Protein AF-A0A8S2XFZ0-F1 (afdb_monomer)

Nearest PDB structures (foldseek):
  4wz3-assembly1_B  TM=4.020E-01  e=5.734E-01  Legionella pneumophila str. Paris
  6vvd-assembly1_A  TM=1.896E-01  e=2.920E+00  Legionella pneumophila
  6vvd-assembly3_C  TM=1.536E-01  e=6.392E+00  Legionella pneumophila

Organism: NCBI:txid392030

Sequence (204 aa):
MKGSKHPAQLKEGYTFEDIKNIVKEKFGSTNYRLIVNGQEIQDNDPVKFAELKKSIKNLTVIYVCQRMDGGSGLVDIDSHKATLIVDIQDELRKIPTQSTNSTCLICTEEKRCIKFCCSSIICKECFPNYFIYGDFKIKCLACNQLVSPAKVFVTPEFIQSLVQLDETKTMTQNIDFQICTCGAFSINSTMHAKQRCNNCQRWL

Foldseek 3Di:
DDDDDDDDDADVPDDVVNVVVVCCVPPVDPAWWKDFLQDTDDPPCVPVVVVSVVVDDPPTDIDTGHFDFFDDPPDPLVVLLVVLLVCLLVQLVVWQFDPAFDQAPPPRDTDRWHDQDDPHTHRSVCVSVVCVVVVNWDARPVPRDTGQVVSTTDDPVSSVSSVVSVVVNVQSRGQDWGAPSVRQIGTPPPRPDFDQRPPPRDTD

Mean predicted aligned error: 14.28 Å

Structure (mmCIF, N/CA/C/O backbone):
data_AF-A0A8S2XFZ0-F1
#
_entry.id   AF-A0A8S2XFZ0-F1
#
loop_
_atom_site.group_PDB
_atom_site.id
_atom_site.type_symbol
_atom_site.label_atom_id
_atom_site.label_alt_id
_atom_site.label_comp_id
_atom_site.label_asym_id
_atom_site.label_entity_id
_atom_site.label_seq_id
_atom_site.pdbx_PDB_ins_code
_atom_site.Cartn_x
_atom_site.Cartn_y
_atom_site.Cartn_z
_atom_site.occupancy
_atom_site.B_iso_or_equiv
_atom_site.auth_seq_id
_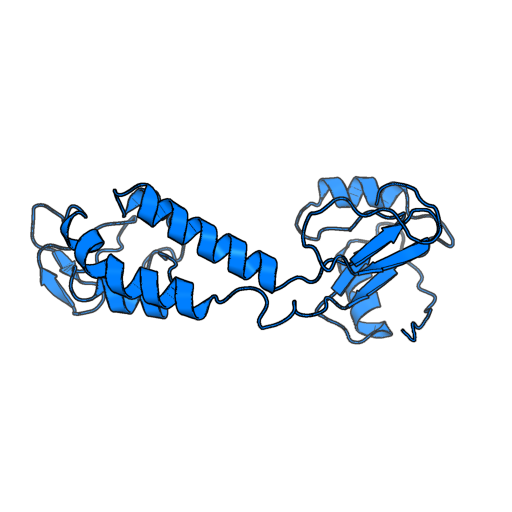atom_site.auth_comp_id
_atom_site.auth_asym_id
_atom_site.auth_atom_id
_atom_site.pdbx_PDB_model_num
ATOM 1 N N . MET A 1 1 ? 23.229 -8.237 -17.106 1.00 45.81 1 MET A N 1
ATOM 2 C CA . MET A 1 1 ? 21.804 -8.432 -17.462 1.00 45.81 1 MET A CA 1
ATOM 3 C C . MET A 1 1 ? 21.681 -8.548 -18.976 1.00 45.81 1 MET A C 1
ATOM 5 O O . MET A 1 1 ? 22.242 -7.707 -19.668 1.00 45.81 1 MET A O 1
ATOM 9 N N . LYS A 1 2 ? 21.013 -9.586 -19.501 1.00 48.59 2 LYS A N 1
ATOM 10 C CA . LYS A 1 2 ? 20.685 -9.690 -20.935 1.00 48.59 2 LYS A CA 1
ATOM 11 C C . LYS A 1 2 ? 19.379 -8.928 -21.173 1.00 48.59 2 LYS A C 1
ATOM 13 O O . LYS A 1 2 ? 18.342 -9.367 -20.697 1.00 4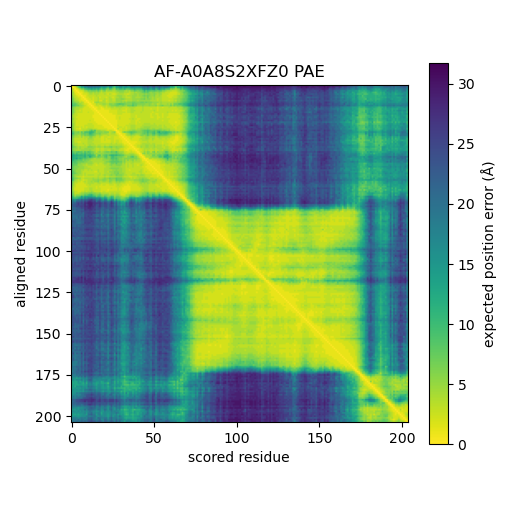8.59 2 LYS A O 1
ATOM 18 N N . GLY A 1 3 ? 19.442 -7.783 -21.844 1.00 65.69 3 GLY A N 1
ATOM 19 C CA . GLY A 1 3 ? 18.254 -7.063 -22.313 1.00 65.69 3 GLY A CA 1
ATOM 20 C C . GLY A 1 3 ? 17.971 -7.388 -23.778 1.00 65.69 3 GLY A C 1
ATOM 21 O O . GLY A 1 3 ? 18.905 -7.646 -24.538 1.00 65.69 3 GLY A O 1
ATOM 22 N N . SER A 1 4 ? 16.703 -7.360 -24.183 1.00 78.75 4 SER A N 1
ATOM 23 C CA . SER A 1 4 ? 16.292 -7.401 -25.588 1.00 78.75 4 SER A CA 1
ATOM 24 C C . SER A 1 4 ? 15.834 -6.014 -26.045 1.00 78.75 4 SER A C 1
ATOM 26 O O . SER A 1 4 ? 15.324 -5.215 -25.259 1.00 78.75 4 SER A O 1
ATOM 28 N N . LYS A 1 5 ? 16.051 -5.701 -27.325 1.00 85.81 5 LYS A N 1
ATOM 29 C CA . LYS A 1 5 ? 15.572 -4.464 -27.954 1.00 85.81 5 LYS A CA 1
ATOM 30 C C . LYS A 1 5 ? 14.525 -4.833 -28.991 1.00 85.81 5 LYS A C 1
ATOM 32 O O . LYS A 1 5 ? 14.804 -5.642 -29.871 1.00 85.81 5 LYS A O 1
ATOM 37 N N . HIS A 1 6 ? 13.351 -4.223 -28.896 1.00 86.81 6 HIS A N 1
ATOM 38 C CA . HIS A 1 6 ? 12.250 -4.454 -29.824 1.00 86.81 6 HIS A CA 1
ATOM 39 C C . HIS A 1 6 ? 11.826 -3.120 -30.444 1.00 86.81 6 HIS A C 1
ATOM 41 O O . HIS A 1 6 ? 11.552 -2.179 -29.697 1.00 86.81 6 HIS A O 1
ATOM 47 N N . PRO A 1 7 ? 11.774 -3.006 -31.782 1.00 89.06 7 PRO A N 1
ATOM 48 C CA . PRO A 1 7 ? 11.170 -1.846 -32.416 1.00 89.06 7 PRO A CA 1
ATOM 49 C C . PRO A 1 7 ? 9.652 -1.877 -32.198 1.00 89.06 7 PRO A C 1
ATOM 51 O O . PRO A 1 7 ? 9.022 -2.934 -32.271 1.00 89.06 7 PRO A O 1
ATOM 54 N N . ALA A 1 8 ? 9.069 -0.709 -31.945 1.00 87.8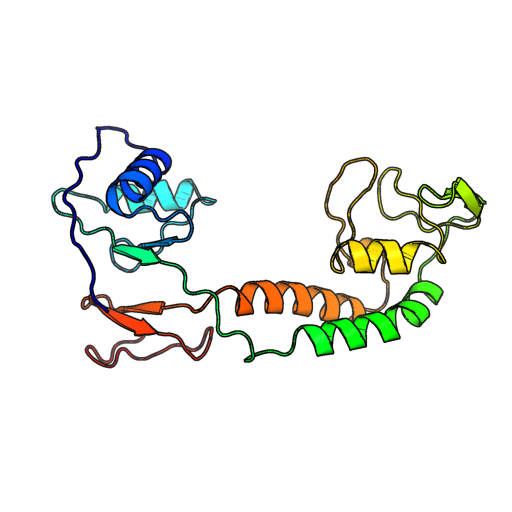1 8 ALA A N 1
ATOM 55 C CA . ALA A 1 8 ? 7.631 -0.531 -31.824 1.00 87.81 8 ALA A CA 1
ATOM 56 C C . ALA A 1 8 ? 7.217 0.780 -32.493 1.00 87.81 8 ALA A C 1
ATOM 58 O O . ALA A 1 8 ? 7.928 1.782 -32.400 1.00 87.81 8 ALA A O 1
ATOM 59 N N . GLN A 1 9 ? 6.068 0.762 -33.163 1.00 87.44 9 GLN A N 1
ATOM 60 C CA . GLN A 1 9 ? 5.494 1.940 -33.798 1.00 87.44 9 GLN A CA 1
ATOM 61 C C . GLN A 1 9 ? 4.283 2.398 -32.991 1.00 87.44 9 GLN A C 1
ATOM 63 O O . GLN A 1 9 ? 3.312 1.660 -32.833 1.00 87.44 9 GLN A O 1
ATOM 68 N N . LEU A 1 10 ? 4.356 3.622 -32.473 1.00 85.75 10 LEU A N 1
ATOM 69 C CA . LEU A 1 10 ? 3.241 4.264 -31.790 1.00 85.75 10 LEU A CA 1
ATOM 70 C C . LEU A 1 10 ? 2.373 4.989 -32.819 1.00 85.75 10 LEU A C 1
ATOM 72 O O . LEU A 1 10 ? 2.885 5.639 -33.731 1.00 85.75 10 LEU A O 1
ATOM 76 N N . LYS A 1 11 ? 1.054 4.859 -32.674 1.00 85.69 11 LYS A N 1
ATOM 77 C CA . LYS A 1 11 ? 0.079 5.564 -33.512 1.00 85.69 11 LYS A CA 1
ATOM 78 C C . LYS A 1 11 ? 0.042 7.044 -33.134 1.00 85.69 11 LYS A C 1
ATOM 80 O O . LYS A 1 11 ? 0.375 7.413 -32.006 1.00 85.69 11 LYS A O 1
ATOM 85 N N . GLU A 1 12 ? -0.412 7.895 -34.044 1.00 82.31 12 GLU A N 1
ATOM 86 C CA . GLU A 1 12 ? -0.699 9.284 -33.697 1.00 82.31 12 GLU A CA 1
ATOM 87 C C . GLU A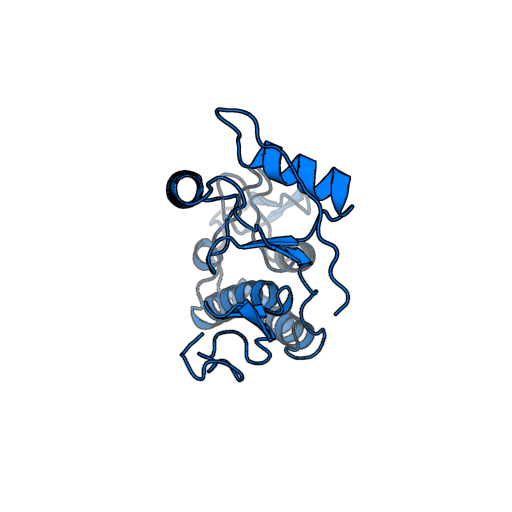 1 12 ? -1.755 9.338 -32.579 1.00 82.31 12 GLU A C 1
ATOM 89 O O . GLU A 1 12 ? -2.710 8.563 -32.573 1.00 82.31 12 GLU A O 1
ATOM 94 N N . GLY A 1 13 ? -1.541 10.193 -31.576 1.00 83.19 13 GLY A N 1
ATOM 95 C CA . GLY A 1 13 ? -2.448 10.287 -30.430 1.00 83.19 13 GLY A CA 1
ATOM 96 C C . GLY A 1 13 ? -2.327 9.170 -29.383 1.00 83.19 13 GLY A C 1
ATOM 97 O O . GLY A 1 13 ? -3.115 9.187 -28.444 1.00 83.19 13 GLY A O 1
ATOM 98 N N . TYR A 1 14 ? -1.330 8.276 -29.465 1.00 87.50 14 TYR A N 1
ATOM 99 C CA . TYR A 1 14 ? -1.166 7.145 -28.533 1.00 87.50 14 TYR A CA 1
ATOM 100 C C . TYR A 1 14 ? -1.315 7.509 -27.044 1.00 87.50 14 TYR A C 1
ATOM 102 O O . TYR A 1 14 ? -0.919 8.583 -26.576 1.00 87.50 14 TYR A O 1
ATOM 110 N N . THR A 1 15 ? -1.851 6.573 -26.282 1.00 87.88 15 THR A N 1
ATOM 111 C CA . THR A 1 15 ? -2.057 6.650 -24.838 1.00 87.88 15 THR A CA 1
ATOM 112 C C . THR A 1 15 ? -0.974 5.879 -24.090 1.00 87.88 15 THR A C 1
ATOM 114 O O . THR A 1 15 ? -0.170 5.154 -24.679 1.00 87.88 15 THR A O 1
ATOM 117 N N . PHE A 1 16 ? -0.937 6.026 -22.767 1.00 85.12 16 PHE A N 1
ATOM 118 C CA . PHE A 1 16 ? -0.052 5.208 -21.943 1.00 85.12 16 PHE A CA 1
ATOM 119 C C . PHE A 1 16 ? -0.429 3.719 -22.019 1.00 85.12 16 PHE A C 1
ATOM 121 O O . PHE A 1 16 ? 0.452 2.864 -22.062 1.00 85.12 16 PHE A O 1
ATOM 128 N N . GLU A 1 17 ? -1.723 3.412 -22.143 1.00 87.69 17 GLU A N 1
ATOM 129 C CA . GLU A 1 17 ? -2.227 2.043 -22.284 1.00 87.69 17 GLU A CA 1
ATOM 130 C C . GLU A 1 17 ? -1.729 1.367 -23.571 1.00 87.69 17 GLU A C 1
ATOM 132 O O . GLU A 1 17 ? -1.392 0.184 -23.565 1.00 87.69 17 GLU A O 1
ATOM 137 N N . ASP A 1 18 ? -1.568 2.124 -24.661 1.00 88.81 18 ASP A N 1
ATOM 138 C CA . ASP A 1 18 ? -0.959 1.609 -25.894 1.00 88.81 18 ASP A CA 1
ATOM 139 C C . ASP A 1 18 ? 0.490 1.155 -25.667 1.00 88.81 18 ASP A C 1
ATOM 141 O O . ASP A 1 18 ? 0.899 0.101 -26.157 1.00 88.81 18 ASP A O 1
ATOM 145 N N . ILE A 1 19 ? 1.260 1.909 -24.871 1.00 88.19 19 ILE A N 1
ATOM 146 C CA . ILE A 1 19 ? 2.621 1.513 -24.488 1.00 88.19 19 ILE A CA 1
ATOM 147 C C . ILE A 1 19 ? 2.572 0.244 -23.634 1.00 88.19 19 ILE A C 1
ATOM 149 O O . ILE A 1 19 ? 3.352 -0.676 -23.880 1.00 88.19 19 ILE A O 1
ATOM 153 N N . LYS A 1 20 ? 1.642 0.144 -22.675 1.00 87.88 20 LYS A N 1
ATOM 154 C CA . LYS A 1 20 ? 1.513 -1.060 -21.841 1.00 87.88 20 LYS A CA 1
ATOM 155 C C . LYS A 1 20 ? 1.194 -2.306 -22.655 1.00 87.88 20 LYS A C 1
ATOM 157 O O . LYS A 1 20 ? 1.775 -3.362 -22.404 1.00 87.88 20 LYS A O 1
ATOM 162 N N . ASN A 1 21 ? 0.311 -2.181 -23.642 1.00 89.56 21 ASN A N 1
ATOM 163 C CA . ASN A 1 21 ? -0.046 -3.277 -24.537 1.00 89.56 21 ASN A CA 1
ATOM 164 C C . ASN A 1 21 ? 1.165 -3.759 -25.340 1.00 89.56 21 ASN A C 1
ATOM 166 O O . ASN A 1 21 ? 1.413 -4.962 -25.397 1.00 89.56 21 ASN A O 1
ATOM 170 N N . ILE A 1 22 ? 1.977 -2.835 -25.864 1.00 89.94 22 ILE A N 1
ATOM 171 C CA . ILE A 1 22 ? 3.237 -3.166 -26.545 1.00 89.94 22 ILE A CA 1
ATOM 172 C C . ILE A 1 22 ? 4.201 -3.872 -25.589 1.00 89.94 22 ILE A C 1
ATOM 174 O O . ILE A 1 22 ? 4.817 -4.872 -25.954 1.00 89.94 22 ILE A O 1
ATOM 178 N N . VAL A 1 23 ? 4.334 -3.378 -24.357 1.00 88.38 23 VAL A N 1
ATOM 179 C CA . VAL A 1 23 ? 5.219 -3.985 -23.357 1.00 88.38 23 VAL A CA 1
ATOM 180 C C . VAL A 1 23 ? 4.789 -5.416 -23.048 1.00 88.38 23 VAL A C 1
ATOM 182 O O . VAL A 1 23 ? 5.617 -6.327 -23.052 1.00 88.38 23 VAL A O 1
ATOM 185 N N . LYS A 1 24 ? 3.491 -5.626 -22.831 1.00 87.88 24 LYS A N 1
ATOM 186 C CA . LYS A 1 24 ? 2.919 -6.945 -22.570 1.00 87.88 24 LYS A CA 1
ATOM 187 C C . LYS A 1 24 ? 3.120 -7.887 -23.757 1.00 87.88 24 LYS A C 1
ATOM 189 O O . LYS A 1 24 ? 3.523 -9.026 -23.550 1.00 87.88 24 LYS A O 1
ATOM 194 N N . GLU A 1 25 ? 2.894 -7.414 -24.983 1.00 89.06 25 GLU A N 1
ATOM 195 C CA . GLU A 1 25 ? 3.080 -8.199 -26.210 1.00 89.06 25 GLU A CA 1
ATOM 196 C C . GLU A 1 25 ? 4.549 -8.594 -26.428 1.00 89.06 25 GLU A C 1
ATOM 198 O O . GLU A 1 25 ? 4.838 -9.743 -26.753 1.00 89.06 25 GLU A O 1
ATOM 203 N N . LYS A 1 26 ? 5.489 -7.655 -26.259 1.00 87.62 26 LYS A N 1
ATOM 204 C CA . LYS A 1 26 ? 6.906 -7.873 -26.596 1.00 87.62 26 LYS A CA 1
ATOM 205 C C . LYS A 1 26 ? 7.721 -8.512 -25.476 1.00 87.62 26 LYS A C 1
ATOM 207 O O . LYS A 1 26 ? 8.650 -9.258 -25.770 1.00 87.62 26 LYS A O 1
ATOM 212 N N . PHE A 1 27 ? 7.403 -8.211 -24.219 1.00 84.12 27 PHE A N 1
ATOM 213 C CA . PHE A 1 27 ? 8.205 -8.622 -23.062 1.00 84.12 27 PHE A CA 1
ATOM 214 C C . PHE A 1 27 ? 7.464 -9.563 -22.106 1.00 84.12 27 PHE A C 1
ATOM 216 O O . PHE A 1 27 ? 8.090 -10.083 -21.187 1.00 84.12 27 PHE A O 1
ATOM 223 N N . GLY A 1 28 ? 6.150 -9.772 -22.270 1.00 81.75 28 GLY A N 1
ATOM 224 C CA . GLY A 1 28 ? 5.357 -10.656 -21.404 1.00 81.75 28 GLY A CA 1
ATOM 225 C C . GLY A 1 28 ? 5.271 -10.210 -19.939 1.00 81.75 28 GLY A C 1
ATOM 226 O O . GLY A 1 28 ? 4.796 -10.969 -19.098 1.00 81.75 28 GLY A O 1
ATOM 227 N N . SER A 1 29 ? 5.733 -8.999 -19.616 1.00 73.81 29 SER A N 1
ATOM 228 C CA . SER A 1 29 ? 5.804 -8.498 -18.244 1.00 73.81 29 SER A CA 1
ATOM 229 C C . SER A 1 29 ? 4.594 -7.636 -17.903 1.00 73.81 29 SER A C 1
ATOM 231 O O . SER A 1 29 ? 4.187 -6.771 -18.678 1.00 73.81 29 SER A O 1
ATOM 233 N N . THR A 1 30 ? 4.044 -7.856 -16.712 1.00 71.31 30 THR A N 1
ATOM 234 C CA . THR A 1 30 ? 2.993 -7.031 -16.100 1.00 71.31 30 THR A CA 1
ATOM 235 C C . THR A 1 30 ? 3.516 -6.183 -14.940 1.00 71.31 30 THR A C 1
ATOM 237 O O . THR A 1 30 ? 2.841 -5.241 -14.536 1.00 71.31 30 THR A O 1
ATOM 240 N N . ASN A 1 31 ? 4.720 -6.476 -14.433 1.00 73.56 31 ASN A N 1
ATOM 241 C CA . ASN A 1 31 ? 5.346 -5.770 -13.316 1.00 73.56 31 ASN A CA 1
ATOM 242 C C . ASN A 1 31 ? 6.647 -5.089 -13.770 1.00 73.56 31 ASN A C 1
ATOM 244 O O . ASN A 1 31 ? 7.730 -5.683 -13.770 1.00 73.56 31 ASN A O 1
ATOM 248 N N . TYR A 1 32 ? 6.539 -3.838 -14.213 1.00 77.19 32 TYR A N 1
ATOM 249 C CA . TYR A 1 32 ? 7.658 -3.091 -14.784 1.00 77.19 32 TYR A CA 1
ATOM 250 C C . TYR A 1 32 ? 7.570 -1.591 -14.492 1.00 77.19 32 TYR A C 1
ATOM 252 O O . TYR A 1 32 ? 6.554 -1.071 -14.034 1.00 77.19 32 TYR A O 1
ATOM 260 N N . ARG A 1 33 ? 8.673 -0.894 -14.764 1.00 77.94 33 ARG A N 1
ATOM 261 C CA . ARG A 1 33 ? 8.760 0.564 -14.859 1.00 77.94 33 ARG A CA 1
ATOM 262 C C . ARG A 1 33 ? 9.135 0.942 -16.282 1.00 77.94 33 ARG A C 1
ATOM 264 O O . ARG A 1 33 ? 9.900 0.229 -16.936 1.00 77.94 33 ARG A O 1
ATOM 271 N N . LEU A 1 34 ? 8.594 2.062 -16.744 1.00 81.75 34 LEU A N 1
ATOM 272 C CA . LEU A 1 34 ? 8.948 2.653 -18.028 1.00 81.75 34 LEU A CA 1
ATOM 273 C C . LEU A 1 34 ? 9.809 3.873 -17.782 1.00 81.75 34 LEU A C 1
ATOM 275 O O . LEU A 1 34 ? 9.404 4.759 -17.039 1.00 81.75 34 LEU A O 1
ATOM 279 N N . ILE A 1 35 ? 10.980 3.925 -18.408 1.00 80.75 35 ILE A N 1
ATOM 280 C CA . ILE A 1 35 ? 11.895 5.056 -18.273 1.00 80.75 35 ILE A CA 1
ATOM 281 C C . ILE A 1 35 ? 12.177 5.645 -19.647 1.00 80.75 35 ILE A C 1
ATOM 283 O O . ILE A 1 35 ? 12.581 4.941 -20.574 1.00 80.75 35 ILE A O 1
ATOM 287 N N . VAL A 1 36 ? 12.002 6.957 -19.761 1.00 80.94 36 VAL A N 1
ATOM 288 C CA . VAL A 1 36 ? 12.299 7.733 -20.965 1.00 80.94 36 VAL A CA 1
ATOM 289 C C . VAL A 1 36 ? 13.194 8.891 -20.566 1.00 80.94 36 VAL A C 1
ATOM 291 O O . VAL A 1 36 ? 12.872 9.638 -19.650 1.00 80.94 36 VAL A O 1
ATOM 294 N N . ASN A 1 37 ? 14.347 9.027 -21.225 1.00 74.38 37 ASN A N 1
ATOM 295 C CA . ASN A 1 37 ? 15.321 10.090 -20.943 1.00 74.38 37 ASN A CA 1
ATOM 296 C C . ASN A 1 37 ? 15.721 10.200 -19.452 1.00 74.38 37 ASN A C 1
ATOM 298 O O . ASN A 1 37 ? 15.975 11.291 -18.950 1.00 74.38 37 ASN A O 1
ATOM 302 N N . GLY A 1 38 ? 15.773 9.068 -18.740 1.00 66.69 38 GLY A N 1
ATOM 303 C CA . GLY A 1 38 ? 16.123 9.012 -17.315 1.00 66.69 38 GLY A CA 1
ATOM 304 C C . GLY A 1 38 ? 14.976 9.331 -16.349 1.00 66.69 38 GLY A C 1
ATOM 305 O O . GLY A 1 38 ? 15.193 9.321 -15.144 1.00 66.69 38 GLY A O 1
ATOM 306 N N . GLN A 1 39 ? 13.763 9.578 -16.845 1.00 71.06 39 GLN A N 1
ATOM 307 C CA . GLN A 1 39 ? 12.576 9.837 -16.029 1.00 71.06 39 GLN A CA 1
ATOM 308 C C . GLN A 1 39 ? 11.594 8.663 -16.100 1.00 71.06 39 GLN A C 1
ATOM 310 O O . GLN A 1 39 ? 11.341 8.128 -17.182 1.00 71.06 39 GLN A O 1
ATOM 315 N N . GLU A 1 40 ? 11.042 8.260 -14.952 1.00 75.00 40 GLU A N 1
ATOM 316 C CA . GLU A 1 40 ? 10.003 7.226 -14.883 1.00 75.00 40 GLU A CA 1
ATOM 317 C C . GLU A 1 40 ? 8.652 7.781 -15.349 1.00 75.00 40 GLU A C 1
ATOM 319 O O . GLU A 1 40 ? 8.213 8.846 -14.911 1.00 75.00 40 GLU A O 1
ATOM 324 N N . ILE A 1 41 ? 7.971 7.028 -16.212 1.00 75.19 41 ILE A N 1
ATOM 325 C CA . ILE A 1 41 ? 6.582 7.288 -16.571 1.00 75.19 41 ILE A CA 1
ATOM 326 C C . ILE A 1 41 ? 5.684 6.605 -15.539 1.00 75.19 41 ILE A C 1
ATOM 328 O O . ILE A 1 41 ? 5.582 5.376 -15.513 1.00 75.19 41 ILE A O 1
ATOM 332 N N . GLN A 1 42 ? 5.022 7.408 -14.707 1.00 69.62 42 GLN A N 1
ATOM 333 C CA . GLN A 1 42 ? 4.054 6.925 -13.726 1.00 69.62 42 GLN A CA 1
ATOM 334 C C . GLN A 1 42 ? 2.638 6.881 -14.320 1.00 69.62 42 GLN A C 1
ATOM 336 O O . GLN A 1 42 ? 2.184 7.841 -14.938 1.00 69.62 42 GLN A O 1
ATOM 341 N N . ASP A 1 43 ? 1.938 5.764 -14.111 1.00 66.75 43 ASP A N 1
ATOM 342 C CA . ASP A 1 43 ? 0.582 5.499 -14.630 1.00 66.75 43 ASP A CA 1
ATOM 343 C C . ASP A 1 43 ? -0.495 6.402 -14.005 1.00 66.75 43 ASP A C 1
ATOM 345 O O . ASP A 1 43 ? -1.502 6.739 -14.619 1.00 66.75 43 ASP A O 1
ATOM 349 N N . ASN A 1 44 ? -0.275 6.814 -12.759 1.00 71.62 44 ASN A N 1
ATOM 350 C CA . ASN A 1 44 ? -1.227 7.568 -11.948 1.00 71.62 44 ASN A CA 1
ATOM 351 C C . ASN A 1 44 ? -1.123 9.094 -12.122 1.00 71.62 44 ASN A C 1
ATOM 353 O O . ASN A 1 44 ? -1.847 9.821 -11.443 1.00 71.62 44 ASN A O 1
ATOM 357 N N . ASP A 1 45 ? -0.255 9.586 -13.011 1.00 73.50 45 ASP A N 1
ATOM 358 C CA . ASP A 1 45 ? -0.029 11.018 -13.226 1.00 73.50 45 ASP A CA 1
ATOM 359 C C . ASP A 1 45 ? -0.179 11.392 -14.717 1.00 73.50 45 ASP A C 1
ATOM 361 O O . ASP A 1 45 ? 0.805 11.468 -15.465 1.00 73.50 45 ASP A O 1
ATOM 365 N N . PRO A 1 46 ? -1.421 11.625 -15.189 1.00 75.69 46 PRO A N 1
ATOM 366 C CA . PRO A 1 46 ? -1.689 11.914 -16.598 1.00 75.69 46 PRO A CA 1
ATOM 367 C C . PRO A 1 46 ? -1.061 13.233 -17.071 1.00 75.69 46 PRO A C 1
ATOM 369 O O . PRO A 1 46 ? -0.759 13.373 -18.259 1.00 75.69 46 PRO A O 1
ATOM 372 N N . VAL A 1 47 ? -0.828 14.185 -16.160 1.00 78.12 47 VAL A N 1
ATOM 373 C CA . VAL A 1 47 ? -0.175 15.465 -16.470 1.00 78.12 47 VAL A CA 1
ATOM 374 C C . VAL A 1 47 ? 1.297 15.227 -16.790 1.00 78.12 47 VAL A C 1
ATOM 376 O O . VAL A 1 47 ? 1.757 15.614 -17.867 1.00 78.12 47 VAL A O 1
ATOM 379 N N . LYS A 1 48 ? 2.020 14.506 -15.922 1.00 74.81 48 LYS A N 1
ATOM 380 C CA . LYS A 1 48 ? 3.423 14.152 -16.186 1.00 74.81 48 LYS A CA 1
ATOM 381 C C . LYS A 1 48 ? 3.579 13.282 -17.421 1.00 74.81 48 LYS A C 1
ATOM 383 O O . LYS A 1 48 ? 4.521 13.488 -18.185 1.00 74.81 48 LYS A O 1
ATOM 388 N N . PHE A 1 49 ? 2.660 12.345 -17.666 1.00 82.19 49 PHE A N 1
ATOM 389 C CA . PHE A 1 49 ? 2.694 11.563 -18.901 1.00 82.19 49 PHE A CA 1
ATOM 390 C C . PHE A 1 49 ? 2.584 12.460 -20.140 1.00 82.19 49 PHE A C 1
ATOM 392 O O . PHE A 1 49 ? 3.365 12.294 -21.075 1.00 82.19 49 PHE A O 1
ATOM 399 N N . ALA A 1 50 ? 1.671 13.437 -20.150 1.00 82.25 50 ALA A N 1
ATOM 400 C CA . ALA A 1 50 ? 1.515 14.364 -21.271 1.00 82.25 50 ALA A CA 1
ATOM 401 C C . ALA A 1 50 ? 2.769 15.225 -21.513 1.00 82.25 50 ALA A C 1
ATOM 403 O O . ALA A 1 50 ? 3.094 15.530 -22.662 1.00 82.25 50 ALA A O 1
ATOM 404 N N . GLU A 1 51 ? 3.496 15.594 -20.459 1.00 82.00 51 GLU A N 1
ATOM 405 C CA . GLU A 1 51 ? 4.779 16.295 -20.568 1.00 82.00 51 GLU A CA 1
ATOM 406 C C . GLU A 1 51 ? 5.882 15.390 -21.125 1.00 82.00 51 GLU A C 1
ATOM 408 O O . GLU A 1 51 ? 6.519 15.736 -22.123 1.00 82.00 51 GLU A O 1
ATOM 413 N N . LEU A 1 52 ? 6.051 14.198 -20.550 1.00 78.94 52 LEU A N 1
ATOM 414 C CA . LEU A 1 52 ? 7.009 1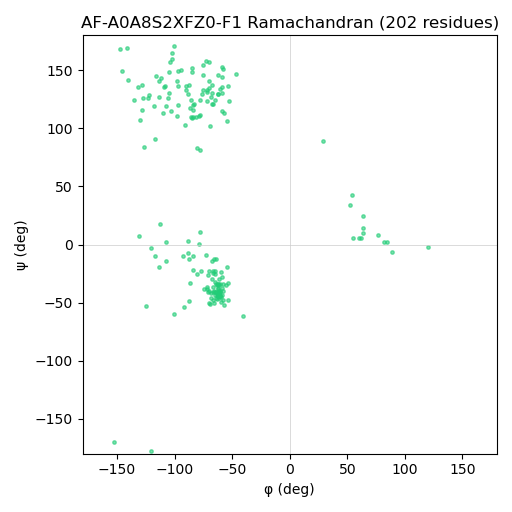3.186 -21.004 1.00 78.94 52 LEU A CA 1
ATOM 415 C C . LEU A 1 52 ? 6.764 12.767 -22.454 1.00 78.94 52 LEU A C 1
ATOM 417 O O . LEU A 1 52 ? 7.716 12.603 -23.221 1.00 78.94 52 LEU A O 1
ATOM 421 N N . LYS A 1 53 ? 5.494 12.672 -22.861 1.00 84.31 53 LYS A N 1
ATOM 422 C CA . LYS A 1 53 ? 5.068 12.355 -24.228 1.00 84.31 53 LYS A CA 1
ATOM 423 C C . LYS A 1 53 ? 5.673 13.310 -25.260 1.00 84.31 53 LYS A C 1
ATOM 425 O O . LYS A 1 53 ? 6.055 12.862 -26.334 1.00 84.31 53 LYS A O 1
ATOM 430 N N . LYS A 1 54 ? 5.856 14.595 -24.926 1.00 84.19 54 LYS A N 1
ATOM 431 C CA . LYS A 1 54 ? 6.492 15.588 -25.820 1.00 84.19 54 LYS A CA 1
ATOM 432 C C . LYS A 1 54 ? 7.967 15.279 -26.106 1.00 84.19 54 LYS A C 1
ATOM 434 O O . LYS A 1 54 ? 8.509 15.745 -27.107 1.00 84.19 54 LYS A O 1
ATOM 439 N N . SER A 1 55 ? 8.625 14.518 -25.230 1.00 82.25 55 SER A N 1
ATOM 440 C CA . SER A 1 55 ? 10.031 14.125 -25.379 1.00 82.25 55 SER A CA 1
ATOM 441 C C . SER A 1 55 ? 10.228 12.839 -26.190 1.00 82.25 55 SER A C 1
ATOM 443 O O . SER A 1 55 ? 11.353 12.544 -26.598 1.00 82.25 55 SER A O 1
ATOM 445 N N . ILE A 1 56 ? 9.149 12.093 -26.453 1.00 85.38 56 ILE A N 1
ATOM 446 C CA . ILE A 1 56 ? 9.174 10.872 -27.258 1.00 85.38 56 ILE A CA 1
ATOM 447 C C . ILE A 1 56 ? 9.072 11.266 -28.733 1.00 85.38 56 ILE A C 1
ATOM 449 O O . ILE A 1 56 ? 8.043 11.742 -29.207 1.00 85.38 56 ILE A O 1
ATOM 453 N N . LYS A 1 57 ? 10.172 11.083 -29.458 1.00 84.12 57 LYS A N 1
ATOM 454 C CA . LYS A 1 57 ? 10.312 11.355 -30.890 1.00 84.12 57 LYS A CA 1
ATOM 455 C C . LYS A 1 57 ? 10.688 10.066 -31.621 1.00 84.12 57 LYS A C 1
ATOM 457 O O . LYS A 1 57 ? 10.814 8.995 -31.023 1.00 84.12 57 LYS A O 1
ATOM 462 N N . ASN A 1 58 ? 10.893 10.165 -32.932 1.00 82.88 58 ASN A N 1
ATOM 463 C CA . ASN A 1 58 ? 11.436 9.054 -3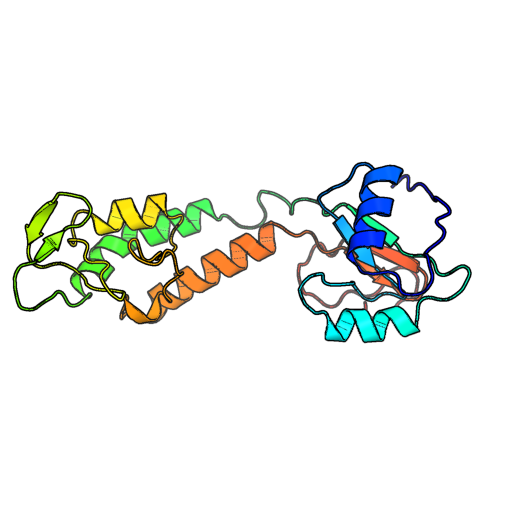3.705 1.00 82.88 58 ASN A CA 1
ATOM 464 C C . ASN A 1 58 ? 12.743 8.548 -33.086 1.00 82.88 58 ASN A C 1
ATOM 466 O O . ASN A 1 58 ? 13.610 9.337 -32.715 1.00 82.88 58 ASN A O 1
ATOM 470 N N . LEU A 1 59 ? 12.862 7.219 -33.008 1.00 82.56 59 LEU A N 1
ATOM 471 C CA . LEU A 1 59 ? 14.011 6.501 -32.446 1.00 82.56 59 LEU A CA 1
ATOM 472 C C . LEU A 1 59 ? 14.252 6.734 -30.943 1.00 82.56 59 LEU A C 1
ATOM 474 O O . LEU A 1 59 ? 15.306 6.352 -30.432 1.00 82.56 59 LEU A O 1
ATOM 478 N N . THR A 1 60 ? 13.293 7.308 -30.208 1.00 85.31 60 THR A N 1
ATOM 479 C CA . THR A 1 60 ? 13.385 7.371 -28.746 1.00 85.31 60 THR A CA 1
ATOM 480 C C . THR A 1 60 ? 13.407 5.964 -28.155 1.00 85.31 60 THR A C 1
ATOM 482 O O . THR A 1 60 ? 12.546 5.132 -28.435 1.00 85.31 60 THR A O 1
ATOM 485 N N . VAL A 1 61 ? 14.390 5.715 -27.291 1.00 84.69 61 VAL A N 1
ATOM 486 C CA . VAL A 1 61 ? 14.486 4.472 -26.527 1.00 84.69 61 VAL A CA 1
ATOM 487 C C . VAL A 1 61 ? 13.668 4.615 -25.250 1.00 84.69 61 VAL A C 1
ATOM 489 O O . VAL A 1 61 ? 13.972 5.450 -24.399 1.00 84.69 61 VAL A O 1
ATOM 492 N N . ILE A 1 62 ? 12.644 3.776 -25.122 1.00 86.94 62 ILE A N 1
ATOM 493 C CA . ILE A 1 62 ? 11.892 3.580 -23.883 1.00 86.94 62 ILE A CA 1
ATOM 494 C C . ILE A 1 62 ? 12.466 2.339 -23.208 1.00 86.94 62 ILE A C 1
ATOM 496 O O . ILE A 1 62 ? 12.456 1.249 -23.783 1.00 86.94 62 ILE A O 1
ATOM 500 N N . TYR A 1 63 ? 12.986 2.500 -21.999 1.00 85.00 63 TYR A N 1
ATOM 501 C CA . TYR A 1 63 ? 13.477 1.378 -21.215 1.00 85.00 63 TYR A CA 1
ATOM 502 C C . TYR A 1 63 ? 12.303 0.726 -20.492 1.00 85.00 63 TYR A C 1
ATOM 504 O O . TYR A 1 63 ? 11.610 1.375 -19.710 1.00 85.00 63 TYR A O 1
ATOM 512 N N . VAL A 1 64 ? 12.097 -0.560 -20.766 1.00 83.94 64 VAL A N 1
ATOM 513 C CA . VAL A 1 64 ? 11.174 -1.420 -20.028 1.00 83.94 64 VAL A CA 1
ATOM 514 C C . VAL A 1 64 ? 11.999 -2.192 -19.021 1.00 83.94 64 VAL A C 1
ATOM 516 O O . VAL A 1 64 ? 12.805 -3.048 -19.387 1.00 83.94 64 VAL A O 1
ATOM 519 N N . CYS A 1 65 ? 11.822 -1.877 -17.750 1.00 75.25 65 CYS A N 1
ATOM 520 C CA . CYS A 1 65 ? 12.623 -2.471 -16.699 1.00 75.25 65 CYS A CA 1
ATOM 521 C C . CYS A 1 65 ? 11.717 -3.249 -15.756 1.00 75.25 65 CYS A C 1
ATOM 523 O O . CYS A 1 65 ? 10.812 -2.678 -15.150 1.00 75.25 65 CYS A O 1
ATOM 525 N N . GLN A 1 66 ? 11.955 -4.555 -15.639 1.00 71.31 66 GLN A N 1
ATOM 526 C CA . GLN A 1 66 ? 11.246 -5.391 -14.679 1.00 71.31 66 GLN A CA 1
ATOM 527 C C . GLN A 1 66 ? 11.482 -4.844 -13.270 1.00 71.31 66 GLN A C 1
ATOM 529 O O . GLN A 1 66 ? 12.626 -4.573 -12.894 1.00 71.31 66 GLN A O 1
ATOM 534 N N . ARG A 1 67 ? 10.404 -4.660 -12.501 1.00 64.06 67 ARG A N 1
ATOM 535 C CA . ARG A 1 67 ? 10.552 -4.366 -11.076 1.00 64.06 67 ARG A CA 1
ATOM 536 C C . ARG A 1 67 ? 11.142 -5.611 -10.433 1.00 64.06 67 ARG A C 1
ATOM 538 O O . ARG A 1 67 ? 10.578 -6.694 -10.566 1.00 64.06 67 ARG A O 1
ATOM 545 N N . MET A 1 68 ? 12.306 -5.464 -9.813 1.00 56.12 68 MET A N 1
ATOM 546 C CA . MET A 1 68 ? 12.805 -6.508 -8.933 1.00 56.12 68 MET A CA 1
ATOM 547 C C . MET A 1 68 ? 12.043 -6.365 -7.625 1.00 56.12 68 MET A C 1
ATOM 549 O O . MET A 1 68 ? 12.042 -5.274 -7.044 1.00 56.12 68 MET A O 1
ATOM 553 N N . ASP A 1 69 ? 11.392 -7.445 -7.201 1.00 52.59 69 ASP A N 1
ATOM 554 C CA . ASP A 1 69 ? 10.856 -7.537 -5.850 1.00 52.59 69 ASP A CA 1
ATOM 555 C C . ASP A 1 69 ? 12.013 -7.219 -4.904 1.00 52.59 69 ASP A C 1
ATOM 557 O O . ASP A 1 69 ? 13.109 -7.778 -5.040 1.00 52.59 69 ASP A O 1
ATOM 561 N N . GLY A 1 70 ? 11.823 -6.217 -4.047 1.00 48.72 70 GLY A N 1
ATOM 562 C CA . GLY A 1 70 ? 12.903 -5.774 -3.187 1.00 48.72 70 GLY A CA 1
ATOM 563 C C . GLY A 1 70 ? 13.408 -6.915 -2.308 1.00 48.72 70 GLY A C 1
ATOM 564 O O . GLY A 1 70 ? 12.689 -7.878 -2.042 1.00 48.72 70 GLY A O 1
ATOM 565 N N . GLY A 1 71 ? 14.683 -6.845 -1.917 1.00 44.38 71 GLY A N 1
ATOM 566 C CA . GLY A 1 71 ? 15.340 -7.915 -1.173 1.00 44.38 71 GLY A CA 1
ATOM 567 C C . GLY A 1 71 ? 14.550 -8.267 0.084 1.00 44.38 71 GLY A C 1
ATOM 568 O O . GLY A 1 71 ? 14.565 -7.516 1.061 1.00 44.38 71 GLY A O 1
ATOM 569 N N . SER A 1 72 ? 13.871 -9.414 0.062 1.00 40.31 72 SER A N 1
ATOM 570 C CA . SER A 1 72 ? 13.255 -10.002 1.244 1.00 40.31 72 SER A CA 1
ATOM 571 C C . SER A 1 72 ? 14.353 -10.209 2.290 1.00 40.31 72 SER A C 1
ATOM 573 O O . SER A 1 72 ? 15.271 -10.997 2.059 1.00 40.31 72 SER A O 1
ATOM 575 N N . GLY A 1 73 ? 14.294 -9.475 3.404 1.00 46.47 73 GLY A N 1
ATOM 576 C CA . GLY A 1 73 ? 15.233 -9.622 4.524 1.00 46.47 73 GLY A CA 1
ATOM 577 C C . GLY A 1 73 ? 16.057 -8.386 4.902 1.00 46.47 73 GLY A C 1
ATOM 578 O O . GLY A 1 73 ? 16.802 -8.461 5.871 1.00 46.47 73 GLY A O 1
ATOM 579 N N . LEU A 1 74 ? 15.937 -7.251 4.198 1.00 49.06 74 LEU A N 1
ATOM 580 C CA . LEU A 1 74 ? 16.593 -6.000 4.627 1.00 49.06 74 LEU A CA 1
ATOM 581 C C . LEU A 1 74 ? 15.827 -5.258 5.733 1.00 49.06 74 LEU A C 1
ATOM 583 O O . LEU A 1 74 ? 16.434 -4.511 6.497 1.00 49.06 74 LEU A O 1
ATOM 587 N N . VAL A 1 75 ? 14.511 -5.468 5.832 1.00 56.59 75 VAL A N 1
ATOM 588 C CA . VAL A 1 75 ? 13.674 -4.911 6.900 1.00 56.59 75 VAL A CA 1
ATOM 589 C C . VAL A 1 75 ? 12.735 -5.993 7.418 1.00 56.59 75 VAL A C 1
ATOM 591 O O . VAL A 1 75 ? 11.995 -6.601 6.644 1.00 56.59 75 VAL A O 1
ATOM 594 N N . ASP A 1 76 ? 12.779 -6.237 8.725 1.00 67.12 76 ASP A N 1
ATOM 595 C CA . ASP A 1 76 ? 11.958 -7.244 9.393 1.00 67.12 76 ASP A CA 1
ATOM 596 C C . ASP A 1 76 ? 10.541 -6.706 9.653 1.00 67.12 76 ASP A C 1
ATOM 598 O O . ASP A 1 76 ? 10.207 -6.182 10.719 1.00 67.12 76 ASP A O 1
ATOM 602 N N . ILE A 1 77 ? 9.708 -6.796 8.614 1.00 73.19 77 ILE A N 1
ATOM 603 C CA . ILE A 1 77 ? 8.291 -6.414 8.661 1.00 73.19 77 ILE A CA 1
ATOM 604 C C . ILE A 1 77 ? 7.541 -7.257 9.694 1.00 73.19 77 ILE A C 1
ATOM 606 O O . ILE A 1 77 ? 6.620 -6.747 10.332 1.00 73.19 77 ILE A O 1
ATOM 610 N N . ASP A 1 78 ? 7.918 -8.523 9.867 1.00 76.94 78 ASP A N 1
ATOM 611 C CA . ASP A 1 78 ? 7.227 -9.439 10.769 1.00 76.94 78 ASP A CA 1
ATOM 612 C C . ASP A 1 78 ? 7.490 -9.077 12.232 1.00 76.94 78 ASP A C 1
ATOM 614 O O . ASP A 1 78 ? 6.546 -9.049 13.023 1.00 76.94 78 ASP A O 1
ATOM 618 N N . SER A 1 79 ? 8.713 -8.663 12.575 1.00 74.81 79 SER A N 1
ATOM 619 C CA . SER A 1 79 ? 9.002 -8.067 13.886 1.00 74.81 79 SER A CA 1
ATOM 620 C C . SER A 1 79 ? 8.200 -6.787 14.125 1.00 74.81 79 SER A C 1
ATOM 622 O O . SER A 1 79 ? 7.612 -6.627 15.193 1.00 74.81 79 SER A O 1
ATOM 624 N N . HIS A 1 80 ? 8.089 -5.897 13.130 1.00 77.88 80 HIS A N 1
ATOM 625 C CA . HIS A 1 80 ? 7.286 -4.676 13.276 1.00 77.88 80 HIS A CA 1
ATOM 626 C C . HIS A 1 80 ? 5.789 -4.997 13.474 1.00 77.88 80 HIS A C 1
ATOM 628 O O . HIS A 1 80 ? 5.126 -4.419 14.337 1.00 77.88 80 HIS A O 1
ATOM 634 N N . LYS A 1 81 ? 5.251 -5.975 12.733 1.00 85.19 81 LYS A N 1
ATOM 635 C CA . LYS A 1 81 ? 3.883 -6.482 12.929 1.00 85.19 81 LYS A CA 1
ATOM 636 C C . LYS A 1 81 ? 3.691 -7.080 14.322 1.00 85.19 81 LYS A C 1
ATOM 638 O O . LYS A 1 81 ? 2.658 -6.832 14.938 1.00 85.19 81 LYS A O 1
ATOM 643 N N . ALA A 1 82 ? 4.662 -7.842 14.824 1.00 83.94 82 ALA A N 1
ATOM 644 C CA . ALA A 1 82 ? 4.601 -8.443 16.153 1.00 83.94 82 ALA A CA 1
ATOM 645 C C . ALA A 1 82 ? 4.521 -7.378 17.257 1.00 83.94 82 ALA A C 1
ATOM 647 O O . ALA A 1 82 ? 3.670 -7.493 18.137 1.00 83.94 82 ALA A O 1
ATOM 648 N N . THR A 1 83 ? 5.321 -6.308 17.173 1.00 83.69 83 THR A N 1
ATOM 649 C CA . THR A 1 83 ? 5.238 -5.169 18.106 1.00 83.69 83 THR A CA 1
ATOM 650 C C . THR A 1 83 ? 3.847 -4.535 18.094 1.00 83.69 83 THR A C 1
ATOM 652 O O . THR A 1 83 ? 3.224 -4.390 19.142 1.00 83.69 83 THR A O 1
ATOM 655 N N . LEU A 1 84 ? 3.296 -4.260 16.908 1.00 88.25 84 LEU A N 1
ATOM 656 C CA . LEU A 1 84 ? 1.956 -3.677 16.779 1.00 88.25 84 LEU A CA 1
ATOM 657 C C . LEU A 1 84 ? 0.850 -4.576 17.353 1.00 88.25 84 LEU A C 1
ATOM 659 O O . LEU A 1 84 ? -0.131 -4.066 17.890 1.00 88.25 84 LEU A O 1
ATOM 663 N N . ILE A 1 85 ? 0.987 -5.904 17.247 1.00 89.81 85 ILE A N 1
ATOM 664 C CA . ILE A 1 85 ? 0.038 -6.867 17.832 1.00 89.81 85 ILE A CA 1
ATOM 665 C C . ILE A 1 85 ? 0.065 -6.816 19.361 1.00 89.81 85 ILE A C 1
ATOM 667 O O . ILE A 1 85 ? -0.983 -6.969 19.985 1.00 89.81 85 ILE A O 1
ATOM 671 N N . VAL A 1 86 ? 1.233 -6.608 19.969 1.00 87.88 86 VAL A N 1
ATOM 672 C CA . VAL A 1 86 ? 1.349 -6.469 21.427 1.00 87.88 86 VAL A CA 1
ATOM 673 C C . VAL A 1 86 ? 0.697 -5.162 21.884 1.00 87.88 86 VAL A C 1
ATOM 675 O O . VAL A 1 86 ? -0.134 -5.175 22.793 1.00 87.88 86 VAL A O 1
ATOM 678 N N . ASP A 1 87 ? 0.989 -4.060 21.195 1.00 89.00 87 ASP A N 1
ATOM 679 C CA . ASP A 1 87 ? 0.535 -2.723 21.593 1.00 89.00 87 ASP A CA 1
ATOM 680 C C . ASP A 1 87 ? -0.978 -2.514 21.396 1.00 89.00 87 ASP A C 1
ATOM 682 O O . ASP A 1 87 ? -1.609 -1.726 22.106 1.00 89.00 87 ASP A O 1
ATOM 686 N N . ILE A 1 88 ? -1.604 -3.244 20.462 1.00 90.88 88 ILE A N 1
ATOM 687 C CA . ILE A 1 88 ? -3.001 -3.009 20.069 1.00 90.88 88 ILE A CA 1
ATOM 688 C C . ILE A 1 88 ? -3.991 -3.106 21.234 1.00 90.88 88 ILE A C 1
ATOM 690 O O . ILE A 1 88 ? -4.999 -2.398 21.243 1.00 90.88 88 ILE A O 1
ATOM 694 N N . GLN A 1 89 ? -3.741 -3.979 22.215 1.00 88.00 89 GLN A N 1
ATOM 695 C CA . GLN A 1 89 ? -4.655 -4.158 23.342 1.00 88.00 89 GLN A CA 1
ATOM 696 C C . GLN A 1 89 ? -4.684 -2.918 24.235 1.00 88.00 89 GLN A C 1
ATOM 698 O O . GLN A 1 89 ? -5.762 -2.482 24.651 1.00 88.00 89 GLN A O 1
ATOM 703 N N . ASP A 1 90 ? -3.519 -2.331 24.494 1.00 90.62 90 ASP A N 1
ATOM 704 C CA . ASP A 1 90 ? -3.402 -1.116 25.292 1.00 90.62 90 ASP A CA 1
ATOM 705 C C . ASP A 1 90 ? -3.927 0.099 24.535 1.00 90.62 90 ASP A C 1
ATOM 707 O O . ASP A 1 90 ? -4.627 0.936 25.111 1.00 90.62 90 ASP A O 1
ATOM 711 N N . GLU A 1 91 ? -3.703 0.149 23.226 1.00 92.25 91 GLU A N 1
ATOM 712 C CA . GLU A 1 91 ? -4.281 1.177 22.368 1.00 92.25 91 GLU A CA 1
ATOM 713 C C . GLU A 1 91 ? -5.807 1.121 22.347 1.00 92.25 91 GLU A C 1
ATOM 715 O O . GLU A 1 91 ? -6.480 2.134 22.544 1.00 92.25 91 GLU A O 1
ATOM 720 N N . LEU A 1 92 ? -6.390 -0.073 22.225 1.00 90.75 92 LEU A N 1
ATOM 721 C CA . LEU A 1 92 ? -7.841 -0.245 22.226 1.00 90.75 92 LEU A CA 1
ATOM 722 C C . LEU A 1 92 ? -8.500 0.203 23.526 1.00 90.75 92 LEU A C 1
ATOM 724 O O . LEU A 1 92 ? -9.647 0.659 23.494 1.00 90.75 92 LEU A O 1
ATOM 728 N N . ARG A 1 93 ? -7.813 0.124 24.671 1.00 89.50 93 ARG A N 1
ATOM 729 C CA . ARG A 1 93 ? -8.334 0.651 25.944 1.00 89.50 93 ARG A CA 1
ATOM 730 C C . ARG A 1 93 ? -8.546 2.164 25.878 1.00 89.50 93 ARG A C 1
ATOM 732 O O . ARG A 1 93 ? -9.568 2.630 26.380 1.00 89.50 93 ARG A O 1
ATOM 739 N N . LYS A 1 94 ? -7.657 2.887 25.192 1.00 91.75 94 LYS A N 1
ATOM 740 C CA . LYS A 1 94 ? -7.674 4.352 25.039 1.00 91.75 94 LYS A CA 1
ATOM 741 C C . LYS A 1 94 ? -8.705 4.841 24.016 1.00 91.75 94 LYS A C 1
ATOM 743 O O . LYS A 1 94 ? -9.142 5.986 24.093 1.00 91.75 94 LYS A O 1
ATOM 748 N N . ILE A 1 95 ? -9.119 3.985 23.077 1.00 90.44 95 ILE A N 1
ATOM 749 C CA . ILE A 1 95 ? -10.084 4.358 22.034 1.00 90.44 95 ILE A CA 1
ATOM 750 C C . ILE A 1 95 ? -11.475 4.602 22.647 1.00 90.44 95 ILE A C 1
ATOM 752 O O . ILE A 1 95 ? -12.006 3.714 23.340 1.00 90.44 95 ILE A O 1
ATOM 756 N N . PRO A 1 96 ? -12.100 5.766 22.377 1.00 86.44 96 PRO A N 1
ATOM 757 C CA . PRO A 1 96 ? -13.454 6.050 22.828 1.00 86.44 96 PRO A CA 1
ATOM 758 C C . PRO A 1 96 ? -14.467 5.140 22.125 1.00 86.44 96 PRO A C 1
ATOM 760 O O . PRO A 1 96 ? -14.414 4.911 20.916 1.00 86.44 96 PRO A O 1
ATOM 763 N N . THR A 1 97 ? -15.420 4.625 22.896 1.00 90.75 97 THR A N 1
ATOM 764 C CA . THR A 1 97 ? -16.575 3.885 22.378 1.00 90.75 97 THR A CA 1
ATOM 765 C C . THR A 1 97 ? -17.816 4.762 22.369 1.00 90.75 97 THR A C 1
ATOM 767 O O . THR A 1 97 ? -17.863 5.818 23.002 1.00 90.75 97 THR A O 1
ATOM 770 N N . GLN A 1 98 ? -18.839 4.325 21.641 1.00 87.38 98 GLN A N 1
ATOM 771 C CA . GLN A 1 98 ? -20.146 4.966 21.689 1.00 87.38 98 GLN A CA 1
ATOM 772 C C . GLN A 1 98 ? -20.707 4.948 23.118 1.00 87.38 98 GLN A C 1
ATOM 774 O O . GLN A 1 98 ? -20.502 4.000 23.880 1.00 87.38 98 GLN A O 1
ATOM 779 N N . SER A 1 99 ? -21.411 6.024 23.477 1.00 86.62 99 SER A N 1
ATOM 780 C CA . SER A 1 99 ? -22.032 6.196 24.794 1.00 86.62 99 SER A CA 1
ATOM 781 C C . SER A 1 99 ? -23.137 5.170 25.055 1.00 86.62 99 SER A C 1
ATOM 783 O O . SER A 1 99 ? -23.329 4.743 26.194 1.00 86.62 99 SER A O 1
ATOM 785 N N . THR A 1 100 ? -23.831 4.750 23.998 1.00 88.94 100 THR A N 1
ATOM 786 C CA . THR A 1 100 ? -24.861 3.713 24.020 1.00 88.94 100 THR A CA 1
ATOM 787 C C . THR A 1 100 ? -24.334 2.406 23.442 1.00 88.94 100 THR A C 1
ATOM 789 O O . THR A 1 100 ? -23.390 2.386 22.647 1.00 88.94 100 THR A O 1
ATOM 792 N N . ASN A 1 101 ? -24.969 1.298 23.825 1.00 89.56 101 ASN A N 1
ATOM 793 C CA . ASN A 1 101 ? -24.719 0.028 23.160 1.00 89.56 101 ASN A CA 1
ATOM 794 C C . ASN A 1 101 ? -25.134 0.128 21.690 1.00 89.56 101 ASN A C 1
ATOM 796 O O . ASN A 1 101 ? -26.049 0.864 21.317 1.00 89.56 101 ASN A O 1
ATOM 800 N N . SER A 1 102 ? -24.400 -0.569 20.838 1.00 89.44 102 SER A N 1
ATOM 801 C CA . SER A 1 102 ? -24.671 -0.675 19.412 1.00 89.44 102 SER A CA 1
ATOM 802 C C . SER A 1 102 ? -24.279 -2.065 18.944 1.00 89.44 102 SER A C 1
ATOM 804 O O . SER A 1 102 ? -23.368 -2.686 19.499 1.00 89.44 102 SER A O 1
ATOM 806 N N . THR A 1 103 ? -24.982 -2.558 17.935 1.00 92.38 103 THR A N 1
ATOM 807 C CA . THR A 1 103 ? -24.746 -3.880 17.363 1.00 92.38 103 THR A CA 1
ATOM 808 C C . THR A 1 103 ? -23.390 -3.909 16.662 1.00 92.38 103 THR A C 1
ATOM 810 O O . THR A 1 103 ? -23.134 -3.132 15.739 1.00 92.38 103 THR A O 1
ATOM 813 N N . CYS A 1 104 ? -22.505 -4.801 17.099 1.00 93.25 104 CYS A N 1
ATOM 814 C CA . CYS A 1 104 ? -21.225 -5.024 16.438 1.00 93.25 104 CYS A CA 1
ATOM 815 C C . CYS A 1 104 ? -21.449 -5.653 15.057 1.00 93.25 104 CYS A C 1
ATOM 817 O O . CYS A 1 104 ? -22.117 -6.677 14.949 1.00 93.25 104 CYS A O 1
ATOM 819 N N . LEU A 1 105 ? -20.828 -5.110 14.007 1.00 92.00 105 LEU A N 1
ATOM 820 C CA . LEU A 1 105 ? -20.953 -5.663 12.649 1.00 92.00 105 LEU A CA 1
ATOM 821 C C . LEU A 1 105 ? -20.310 -7.048 12.466 1.00 92.00 105 LEU A C 1
ATOM 823 O O . LEU A 1 105 ? -20.553 -7.688 11.449 1.00 92.00 105 LEU A O 1
ATOM 827 N N . ILE A 1 106 ? -19.478 -7.495 13.412 1.00 91.50 106 ILE A N 1
ATOM 828 C CA . ILE A 1 106 ? -18.769 -8.780 13.330 1.00 91.50 106 ILE A CA 1
ATOM 829 C C . ILE A 1 106 ? -19.469 -9.846 14.170 1.00 91.50 106 ILE A C 1
ATOM 831 O O . ILE A 1 106 ? -19.889 -10.862 13.631 1.00 91.50 106 ILE A O 1
ATOM 835 N N . CYS A 1 107 ? -19.604 -9.628 15.482 1.00 93.19 107 CYS A N 1
ATOM 836 C CA . CYS A 1 107 ? -20.219 -10.618 16.371 1.00 93.19 107 CYS A CA 1
ATOM 837 C C . CYS A 1 107 ? -21.739 -10.477 16.498 1.00 93.19 107 CYS A C 1
ATOM 839 O O . CYS A 1 107 ? -22.360 -11.326 17.122 1.00 93.19 107 CYS A O 1
ATOM 841 N N . THR A 1 108 ? -22.351 -9.429 15.936 1.00 92.31 108 THR A N 1
ATOM 842 C CA . THR A 1 108 ? -23.800 -9.138 16.007 1.00 92.31 108 THR A CA 1
ATOM 843 C C . THR A 1 108 ? -24.365 -8.884 17.411 1.00 92.31 108 THR A C 1
ATOM 845 O O . THR A 1 108 ? -25.562 -8.671 17.567 1.00 92.31 108 THR A O 1
ATOM 848 N N . GLU A 1 109 ? -23.514 -8.824 18.435 1.00 94.06 109 GLU A N 1
ATOM 849 C CA . GLU A 1 109 ? -23.916 -8.539 19.815 1.00 94.06 109 GLU A CA 1
ATOM 850 C C . GLU A 1 109 ? -24.011 -7.028 20.082 1.00 94.06 109 GLU A C 1
ATOM 852 O O . GLU A 1 109 ? -23.240 -6.230 19.535 1.00 94.06 109 GLU A O 1
ATOM 857 N N . GLU A 1 110 ? -24.926 -6.628 20.968 1.00 92.44 110 GLU A N 1
ATOM 858 C CA . GLU A 1 110 ? -25.047 -5.245 21.433 1.00 92.44 110 GLU A CA 1
ATOM 859 C C . GLU A 1 110 ? -24.029 -4.939 22.533 1.00 92.44 110 GLU A C 1
ATOM 861 O O . GLU A 1 110 ? -24.135 -5.402 23.668 1.00 92.44 110 GLU A O 1
ATOM 866 N N . LYS A 1 111 ? -23.031 -4.122 22.197 1.00 92.19 111 LYS A N 1
ATOM 867 C CA . LYS A 1 111 ? -21.950 -3.731 23.111 1.00 92.19 111 LYS A CA 1
ATOM 868 C C . LYS A 1 111 ? -21.587 -2.265 22.912 1.00 92.19 111 LYS A C 1
ATOM 870 O O . LYS A 1 111 ? -21.961 -1.641 21.919 1.00 92.19 111 LYS A O 1
ATOM 875 N N . ARG A 1 112 ? -20.787 -1.707 23.822 1.00 88.81 112 ARG A N 1
ATOM 876 C CA . ARG A 1 112 ? -20.122 -0.420 23.581 1.00 88.81 112 ARG A CA 1
ATOM 877 C C . ARG A 1 112 ? -19.055 -0.594 22.505 1.00 88.81 112 ARG A C 1
ATOM 879 O O . ARG A 1 112 ? -17.972 -1.120 22.763 1.00 88.81 112 ARG A O 1
ATOM 886 N N . CYS A 1 113 ? -19.380 -0.165 21.294 1.00 92.56 113 CYS A N 1
ATOM 887 C CA . CYS A 1 113 ? -18.550 -0.372 20.116 1.00 92.56 113 CYS A CA 1
ATOM 888 C C . CYS A 1 113 ? -17.770 0.885 19.714 1.00 92.56 113 CYS A C 1
ATOM 890 O O . CYS A 1 113 ? -18.118 2.008 20.081 1.00 92.56 113 CYS A O 1
ATOM 892 N N . ILE A 1 114 ? -16.700 0.684 18.949 1.00 92.25 114 ILE A N 1
ATOM 893 C CA . ILE A 1 114 ? -15.908 1.736 18.315 1.00 92.25 114 ILE A CA 1
ATOM 894 C C . ILE A 1 114 ? -16.577 2.080 16.985 1.00 92.25 114 ILE A C 1
ATOM 896 O O . ILE A 1 114 ? -16.756 1.204 16.137 1.00 92.25 114 ILE A O 1
ATOM 900 N N . LYS A 1 115 ? -16.905 3.358 16.783 1.00 91.06 115 LYS A N 1
ATOM 901 C CA . LYS A 1 115 ? -17.359 3.884 15.492 1.00 91.06 115 LYS A CA 1
ATOM 902 C C . LYS A 1 115 ? -16.220 4.657 14.835 1.00 91.06 115 LYS A C 1
ATOM 904 O O . LYS A 1 115 ? -15.821 5.697 15.343 1.00 91.06 115 LYS A O 1
ATOM 909 N N . PHE A 1 116 ? -15.730 4.170 13.698 1.00 88.69 116 PHE A N 1
ATOM 910 C CA . PHE A 1 116 ? -14.571 4.756 13.002 1.00 88.69 116 PHE A CA 1
ATOM 911 C C . PHE A 1 116 ? -14.862 5.222 11.566 1.00 88.69 116 PHE A C 1
ATOM 913 O O . PHE A 1 116 ? -14.000 5.789 10.899 1.00 88.69 116 PHE A O 1
ATOM 920 N N . CYS A 1 117 ? -16.077 5.002 11.059 1.00 89.00 117 CYS A N 1
ATOM 921 C CA . CYS A 1 117 ? -16.526 5.527 9.768 1.00 89.00 117 CYS A CA 1
ATOM 922 C C . CYS A 1 117 ? -18.055 5.710 9.765 1.00 89.00 117 CYS A C 1
ATOM 924 O O . CYS A 1 117 ? -18.686 5.585 10.814 1.00 89.00 117 CYS A O 1
ATOM 926 N N . CYS A 1 118 ? -18.650 5.991 8.597 1.00 83.12 118 CYS A N 1
ATOM 927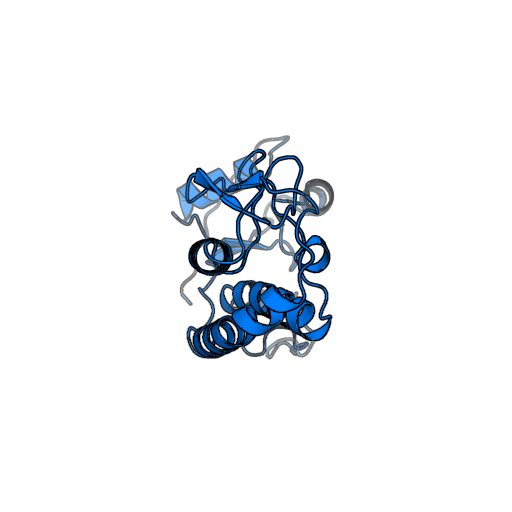 C CA . CYS A 1 118 ? -20.079 6.274 8.405 1.00 83.12 118 CYS A CA 1
ATOM 928 C C . CYS A 1 118 ? -20.997 5.366 9.244 1.00 83.12 118 CYS A C 1
ATOM 930 O O . CYS A 1 118 ? -21.675 5.856 10.153 1.00 83.12 118 CYS A O 1
ATOM 932 N N . SER A 1 119 ? -20.923 4.054 9.002 1.00 82.25 119 SER A N 1
ATOM 933 C CA . SER A 1 119 ? -21.719 3.034 9.704 1.00 82.25 119 SER A CA 1
ATOM 934 C C . SER A 1 119 ? -20.881 1.862 10.220 1.00 82.25 119 SER A C 1
ATOM 936 O O . SER A 1 119 ? -21.437 0.880 10.694 1.00 82.25 119 SER A O 1
ATOM 938 N N . SER A 1 120 ? -19.548 1.937 10.124 1.00 86.81 120 SER A N 1
ATOM 939 C CA . SER A 1 120 ? -18.687 0.862 10.631 1.00 86.81 120 SER A CA 1
ATOM 940 C C . SER A 1 120 ? -18.549 0.956 12.141 1.00 86.81 120 SER A C 1
ATOM 942 O O . SER A 1 120 ? -17.931 1.895 12.652 1.00 86.81 120 SER A O 1
ATOM 944 N N . ILE A 1 121 ? -19.151 -0.020 12.817 1.00 91.44 121 ILE A N 1
ATOM 945 C CA . ILE A 1 121 ? -19.229 -0.127 14.269 1.00 91.44 121 ILE A CA 1
ATOM 946 C C . ILE A 1 121 ? -18.749 -1.530 14.661 1.00 91.44 121 ILE A C 1
ATOM 948 O O . ILE A 1 121 ? -19.355 -2.531 14.281 1.00 91.44 121 ILE A O 1
ATOM 952 N N . ILE A 1 122 ? -17.634 -1.612 15.388 1.00 93.38 122 ILE A N 1
ATOM 953 C CA . ILE A 1 122 ? -17.016 -2.884 15.801 1.00 93.38 122 ILE A CA 1
ATOM 954 C C . ILE A 1 122 ? -16.702 -2.821 17.297 1.00 93.38 122 ILE A C 1
ATOM 956 O O . ILE A 1 122 ? -16.201 -1.810 17.788 1.00 93.38 122 ILE A O 1
ATOM 960 N N . CYS A 1 123 ? -17.000 -3.883 18.046 1.00 93.06 123 CYS A N 1
ATOM 961 C CA . CYS A 1 123 ? -16.673 -3.955 19.470 1.00 93.06 123 CYS A CA 1
ATOM 962 C C . CYS A 1 123 ? -15.156 -4.092 19.699 1.00 93.06 123 CYS A C 1
ATOM 964 O O . CYS A 1 123 ? -14.422 -4.570 18.831 1.00 93.06 123 CYS A O 1
ATOM 966 N N . LYS A 1 124 ? -14.674 -3.708 20.889 1.00 91.81 124 LYS A N 1
ATOM 967 C CA . LYS A 1 124 ? -13.238 -3.778 21.223 1.00 91.81 124 LYS A CA 1
ATOM 968 C C . LYS A 1 124 ? -12.660 -5.196 21.132 1.00 91.81 124 LYS A C 1
ATOM 970 O O . LYS A 1 124 ? -11.481 -5.338 20.852 1.00 91.81 124 LYS A O 1
ATOM 975 N N . GLU A 1 125 ? -13.480 -6.225 21.334 1.00 92.12 125 GLU A N 1
ATOM 976 C CA . GLU A 1 125 ? -13.067 -7.635 21.266 1.00 92.12 125 GLU A CA 1
ATOM 977 C C . GLU A 1 125 ? -12.856 -8.119 19.825 1.00 92.12 125 GLU A C 1
ATOM 979 O O . GLU A 1 125 ? -11.921 -8.865 19.552 1.00 92.12 125 GLU A O 1
ATOM 984 N N . CYS A 1 126 ? -13.696 -7.680 18.881 1.00 93.06 126 CYS A N 1
ATOM 985 C CA . CYS A 1 126 ? -13.576 -8.073 17.475 1.00 93.06 126 CYS A CA 1
ATOM 986 C C . CYS A 1 126 ? -12.573 -7.210 16.697 1.00 93.06 126 CYS A C 1
ATOM 988 O O . CYS A 1 126 ? -12.075 -7.642 15.656 1.00 93.06 126 CYS A O 1
ATOM 990 N N . PHE A 1 127 ? -12.284 -5.997 17.177 1.00 93.19 127 PHE A N 1
ATOM 991 C CA . PHE A 1 127 ? -11.412 -5.054 16.481 1.00 93.19 127 PHE A CA 1
ATOM 992 C C . PHE A 1 127 ? -9.984 -5.584 16.227 1.00 93.19 127 PHE A C 1
ATOM 994 O O . PHE A 1 127 ? -9.524 -5.410 15.101 1.00 93.19 127 PHE A O 1
ATOM 1001 N N . PRO A 1 128 ? -9.283 -6.253 17.172 1.00 92.81 128 PRO A N 1
ATOM 1002 C CA . PRO A 1 128 ? -7.936 -6.768 16.926 1.00 92.81 128 PRO A CA 1
ATOM 1003 C C . PRO A 1 128 ? -7.874 -7.719 15.737 1.00 92.81 128 PRO A C 1
ATOM 1005 O O . PRO A 1 128 ? -7.106 -7.492 14.809 1.00 92.81 128 PRO A O 1
ATOM 1008 N N . ASN A 1 129 ? -8.733 -8.740 15.724 1.00 92.50 129 ASN A N 1
ATOM 1009 C CA . ASN A 1 129 ? -8.764 -9.718 14.639 1.00 92.50 129 ASN A CA 1
ATOM 1010 C C . ASN A 1 129 ? -9.113 -9.042 13.315 1.00 92.50 129 ASN A C 1
ATOM 1012 O O . ASN A 1 129 ? -8.440 -9.264 12.314 1.00 92.50 129 ASN A O 1
ATOM 1016 N N . TYR A 1 130 ? -10.117 -8.163 13.324 1.00 93.00 130 TYR A N 1
ATOM 1017 C CA . TYR A 1 130 ? -10.475 -7.362 12.159 1.00 93.00 130 TYR A CA 1
ATOM 1018 C C . TYR A 1 130 ? -9.279 -6.578 11.595 1.00 93.00 130 TYR A C 1
ATOM 1020 O O . TYR A 1 130 ? -9.017 -6.613 10.394 1.00 93.00 130 TYR A O 1
ATOM 1028 N N . PHE A 1 131 ? -8.534 -5.902 12.466 1.00 93.06 131 PHE A N 1
ATOM 1029 C CA . PHE A 1 131 ? -7.404 -5.068 12.086 1.00 93.06 131 PHE A CA 1
ATOM 1030 C C . PHE A 1 131 ? -6.200 -5.887 11.600 1.00 93.06 131 PHE A C 1
ATOM 1032 O O . PHE A 1 131 ? -5.584 -5.531 10.597 1.00 93.06 131 PHE A O 1
ATOM 1039 N N . ILE A 1 132 ? -5.903 -7.011 12.258 1.00 90.31 132 ILE A N 1
ATOM 1040 C CA . ILE A 1 132 ? -4.808 -7.921 11.892 1.00 90.31 132 ILE A CA 1
ATOM 1041 C C . ILE A 1 132 ? -5.095 -8.596 10.544 1.00 90.31 132 ILE A C 1
ATOM 1043 O O . ILE A 1 132 ? -4.243 -8.568 9.656 1.00 90.31 132 ILE A O 1
ATOM 1047 N N . TYR A 1 133 ? -6.300 -9.143 10.340 1.00 89.12 133 TYR A N 1
ATOM 1048 C CA . TYR A 1 133 ? -6.691 -9.733 9.051 1.00 89.12 133 TYR A CA 1
ATOM 1049 C C . TYR A 1 133 ? -6.800 -8.689 7.932 1.00 89.12 133 TYR A C 1
ATOM 1051 O O . TYR A 1 133 ? -6.625 -9.019 6.762 1.00 89.12 133 TYR A O 1
ATOM 1059 N N . GLY A 1 134 ? -7.038 -7.424 8.287 1.00 86.50 134 GLY A N 1
ATOM 1060 C CA . GLY A 1 134 ? -6.956 -6.274 7.388 1.00 86.50 134 GLY A CA 1
ATOM 1061 C C . GLY A 1 134 ? -5.531 -5.789 7.097 1.00 86.50 134 GLY A C 1
ATOM 1062 O O . GLY A 1 134 ? -5.379 -4.701 6.548 1.00 86.50 134 GLY A O 1
ATOM 1063 N N . ASP A 1 135 ? -4.497 -6.547 7.481 1.00 88.19 135 ASP A N 1
ATOM 1064 C CA . ASP A 1 135 ? -3.078 -6.201 7.324 1.00 88.19 135 ASP A CA 1
ATOM 1065 C C . ASP A 1 135 ? -2.721 -4.833 7.935 1.00 88.19 135 ASP A C 1
ATOM 1067 O O . ASP A 1 135 ? -1.967 -4.042 7.362 1.00 88.19 135 ASP A O 1
ATOM 1071 N N . PHE A 1 136 ? -3.266 -4.570 9.130 1.00 90.75 136 PHE A N 1
ATOM 1072 C CA . PHE A 1 136 ? -3.094 -3.333 9.899 1.00 90.75 136 PHE A CA 1
ATOM 1073 C C . PHE A 1 136 ? -3.669 -2.088 9.197 1.00 90.75 136 PHE A C 1
ATOM 1075 O O . PHE A 1 136 ? -3.261 -0.958 9.470 1.00 90.75 136 PHE A O 1
ATOM 1082 N N . LYS A 1 137 ? -4.651 -2.276 8.303 1.00 90.88 137 LYS A N 1
ATOM 1083 C CA . LYS A 1 137 ? -5.407 -1.195 7.653 1.00 90.88 137 LYS A CA 1
ATOM 1084 C C . LYS A 1 137 ? -6.835 -1.135 8.183 1.00 90.88 137 LYS A C 1
ATOM 1086 O O . LYS A 1 137 ? -7.525 -2.145 8.296 1.00 90.88 137 LYS A O 1
ATOM 1091 N N . ILE A 1 138 ? -7.317 0.076 8.458 1.00 91.56 138 ILE A N 1
ATOM 1092 C CA . ILE A 1 138 ? -8.698 0.299 8.896 1.00 91.56 138 ILE A CA 1
ATOM 1093 C C . ILE A 1 138 ? -9.557 0.542 7.661 1.00 91.56 138 ILE A C 1
ATOM 1095 O O . ILE A 1 138 ? -9.543 1.624 7.082 1.00 91.56 138 ILE A O 1
ATOM 1099 N N . LYS A 1 139 ? -10.325 -0.459 7.242 1.00 91.75 139 LYS A N 1
ATOM 1100 C CA . LYS A 1 139 ? -11.285 -0.325 6.143 1.00 91.75 139 LYS A CA 1
ATOM 1101 C C . LYS A 1 139 ? -12.693 -0.071 6.685 1.00 91.75 139 LYS A C 1
ATOM 1103 O O . LYS A 1 139 ? -13.111 -0.633 7.690 1.00 91.75 139 LYS A O 1
ATOM 1108 N N . CYS A 1 140 ? -13.474 0.784 6.052 1.00 89.88 140 CYS A N 1
ATOM 1109 C CA . CYS A 1 140 ? -14.895 0.858 6.364 1.00 89.88 140 CYS A CA 1
ATOM 1110 C C . CYS A 1 140 ? -15.590 -0.391 5.806 1.00 89.88 140 CYS A C 1
ATOM 1112 O O . CYS A 1 140 ? -15.530 -0.627 4.604 1.00 89.88 140 CYS A O 1
ATOM 1114 N N . LEU A 1 141 ? -16.285 -1.163 6.642 1.00 87.38 141 LEU A N 1
ATOM 1115 C CA . LEU A 1 141 ? -17.057 -2.331 6.201 1.00 87.38 141 LEU A CA 1
ATOM 1116 C C . LEU A 1 141 ? -18.301 -1.943 5.383 1.00 87.38 141 LEU A C 1
ATOM 1118 O O . LEU A 1 141 ? -18.786 -2.743 4.594 1.00 87.38 141 LEU A O 1
ATOM 1122 N N . ALA A 1 142 ? -18.799 -0.712 5.540 1.00 85.94 142 ALA A N 1
ATOM 1123 C CA . ALA A 1 142 ? -19.983 -0.229 4.828 1.00 85.94 142 ALA A CA 1
ATOM 1124 C C . ALA A 1 142 ? -19.653 0.390 3.456 1.00 85.94 142 ALA A C 1
ATOM 1126 O O . ALA A 1 142 ? -20.289 0.059 2.463 1.00 85.94 142 ALA A O 1
ATOM 1127 N N . CYS A 1 143 ? -18.664 1.291 3.383 1.00 88.69 143 CYS A N 1
ATOM 1128 C CA . CYS A 1 143 ? -18.312 1.998 2.141 1.00 88.69 143 CYS A CA 1
ATOM 1129 C C . CYS A 1 143 ? -16.991 1.543 1.507 1.00 88.69 143 CYS A C 1
ATOM 1131 O O . CYS A 1 143 ? -16.573 2.112 0.502 1.00 88.69 143 CYS A O 1
ATOM 1133 N N . ASN A 1 144 ? -16.309 0.549 2.084 1.00 87.50 144 ASN A N 1
ATOM 1134 C CA . ASN A 1 144 ? -15.026 0.010 1.616 1.00 87.50 144 ASN A CA 1
ATOM 1135 C C . ASN A 1 144 ? -13.847 1.000 1.549 1.00 87.50 144 ASN A C 1
ATOM 1137 O O . ASN A 1 144 ? -12.765 0.613 1.108 1.00 87.50 144 ASN A O 1
ATOM 1141 N N . GLN A 1 145 ? -14.007 2.239 2.014 1.00 90.88 145 GLN A N 1
ATOM 1142 C CA . GLN A 1 145 ? -12.931 3.230 2.026 1.00 90.88 145 GLN A CA 1
ATOM 1143 C C . GLN A 1 145 ? -11.911 2.955 3.131 1.00 90.88 145 GLN A C 1
ATOM 1145 O O . GLN A 1 145 ? -12.269 2.514 4.225 1.00 90.88 145 GLN A O 1
ATOM 1150 N N . LEU A 1 146 ? -10.644 3.262 2.855 1.00 90.56 146 LEU A N 1
ATOM 1151 C CA . LEU A 1 146 ? -9.597 3.272 3.870 1.00 90.56 146 LEU A CA 1
ATOM 1152 C C . LEU A 1 146 ? -9.784 4.471 4.801 1.00 90.56 146 LEU A C 1
ATOM 1154 O O . LEU A 1 146 ? -10.005 5.604 4.371 1.00 90.56 146 LEU A O 1
ATOM 1158 N N . VAL A 1 147 ? -9.700 4.201 6.094 1.00 91.56 147 VAL A N 1
ATOM 1159 C CA . VAL A 1 147 ? -9.820 5.169 7.173 1.00 91.56 147 VAL A CA 1
ATOM 1160 C C . VAL A 1 147 ? -8.425 5.418 7.727 1.00 91.56 147 VAL A C 1
ATOM 1162 O O . VAL A 1 147 ? -7.690 4.481 8.029 1.00 91.56 147 VAL A O 1
ATOM 1165 N N . SER A 1 148 ? -8.061 6.693 7.864 1.00 90.50 148 SER A N 1
ATOM 1166 C CA . SER A 1 148 ? -6.790 7.070 8.485 1.00 90.50 148 SER A CA 1
ATOM 1167 C C . SER A 1 148 ? -6.725 6.558 9.934 1.00 90.50 148 SER A C 1
ATOM 1169 O O . SER A 1 148 ? -7.688 6.782 10.677 1.00 90.50 148 SER A O 1
ATOM 1171 N N . PRO A 1 149 ? -5.608 5.938 10.371 1.00 89.75 149 PRO A N 1
ATOM 1172 C CA . PRO A 1 149 ? -5.420 5.501 11.755 1.00 89.75 149 PRO A CA 1
ATOM 1173 C C . PRO A 1 149 ? -5.644 6.613 12.784 1.00 89.75 149 PRO A C 1
ATOM 1175 O O . PRO A 1 149 ? -6.216 6.354 13.839 1.00 89.75 149 PRO A O 1
ATOM 1178 N N . ALA A 1 150 ? -5.304 7.860 12.440 1.00 89.75 150 ALA A N 1
ATOM 1179 C CA . ALA A 1 150 ? -5.496 9.036 13.293 1.00 89.75 150 ALA A CA 1
ATOM 1180 C C . ALA A 1 150 ? -6.972 9.383 13.571 1.00 89.75 150 ALA A C 1
ATOM 1182 O O . ALA A 1 150 ? -7.263 10.201 14.436 1.00 89.75 150 ALA A O 1
ATOM 1183 N N . LYS A 1 151 ? -7.925 8.785 12.840 1.00 88.12 151 LYS A N 1
ATOM 1184 C CA . LYS A 1 151 ? -9.363 8.914 13.131 1.00 88.12 151 LYS A CA 1
ATOM 1185 C C . LYS A 1 151 ? -9.850 7.929 14.196 1.00 88.12 151 LYS A C 1
ATOM 1187 O O . LYS A 1 151 ? -11.008 8.015 14.595 1.00 88.12 151 LYS A O 1
ATOM 1192 N N . VAL A 1 152 ? -9.019 6.964 14.589 1.00 90.25 152 VAL A N 1
ATOM 1193 C CA . VAL A 1 152 ? -9.416 5.841 15.451 1.00 90.25 152 VAL A CA 1
ATOM 1194 C C . VAL A 1 152 ? -8.523 5.757 16.674 1.00 90.25 152 VAL A C 1
ATOM 1196 O O . VAL A 1 152 ? -9.026 5.746 17.794 1.00 90.25 152 VAL A O 1
ATOM 1199 N N . PHE A 1 153 ? -7.213 5.720 16.458 1.00 92.44 153 PHE A N 1
ATOM 1200 C CA . PHE A 1 153 ? -6.217 5.701 17.517 1.00 92.44 153 PHE A CA 1
ATOM 1201 C C . PHE A 1 153 ? -5.904 7.121 17.979 1.00 92.44 153 PHE A C 1
ATOM 1203 O O . PHE A 1 153 ? -6.029 8.078 17.216 1.00 92.44 153 PHE A O 1
ATOM 1210 N N . VAL A 1 154 ? -5.507 7.241 19.244 1.00 90.88 154 VAL A N 1
ATOM 1211 C CA . VAL A 1 154 ? -5.227 8.533 19.889 1.00 90.88 154 VAL A CA 1
ATOM 1212 C C . VAL A 1 154 ? -3.753 8.713 20.242 1.00 90.88 154 VAL A C 1
ATOM 1214 O O . VAL A 1 154 ? -3.323 9.844 20.433 1.00 90.88 154 VAL A O 1
ATOM 1217 N N . THR A 1 155 ? -2.975 7.629 20.322 1.00 91.62 155 THR A N 1
ATOM 1218 C CA . THR A 1 155 ? -1.549 7.680 20.660 1.00 91.62 155 THR A CA 1
ATOM 1219 C C . THR A 1 155 ? -0.716 7.986 19.407 1.00 91.62 155 THR A C 1
ATOM 1221 O O . THR A 1 155 ? -0.711 7.175 18.474 1.00 91.62 155 THR A O 1
ATOM 1224 N N . PRO A 1 156 ? -0.022 9.143 19.351 1.00 88.88 156 PRO A N 1
ATOM 1225 C CA . PRO A 1 156 ? 0.748 9.562 18.179 1.00 88.88 156 PRO A CA 1
ATOM 1226 C C . PRO A 1 156 ? 1.823 8.559 17.762 1.00 88.88 156 PRO A C 1
ATOM 1228 O O . PRO A 1 156 ? 1.984 8.300 16.574 1.00 88.88 156 PRO A O 1
ATOM 1231 N N . GLU A 1 157 ? 2.517 7.960 18.728 1.00 86.06 157 GLU A N 1
ATOM 1232 C CA . GLU A 1 157 ? 3.601 7.006 18.491 1.00 86.06 157 GLU A CA 1
ATOM 1233 C C . GLU A 1 157 ? 3.079 5.754 17.783 1.00 86.06 157 GLU A C 1
ATOM 1235 O O . GLU A 1 157 ? 3.657 5.306 16.797 1.00 86.06 157 GLU A O 1
ATOM 1240 N N . PHE A 1 158 ? 1.929 5.236 18.217 1.00 88.56 158 PHE A N 1
ATOM 1241 C CA . PHE A 1 158 ? 1.302 4.078 17.587 1.00 88.56 158 PHE A CA 1
ATOM 1242 C C . PHE A 1 158 ? 0.813 4.389 16.164 1.00 88.56 158 PHE A C 1
ATOM 1244 O O . PHE A 1 158 ? 1.000 3.590 15.246 1.00 88.56 158 PHE A O 1
ATOM 1251 N N . ILE A 1 159 ? 0.234 5.576 15.948 1.00 89.75 159 ILE A N 1
ATOM 1252 C CA . ILE A 1 159 ? -0.155 6.044 14.608 1.00 89.75 159 ILE A CA 1
ATOM 1253 C C . ILE A 1 159 ? 1.076 6.130 13.696 1.00 89.75 159 ILE A C 1
ATOM 1255 O O . ILE A 1 159 ? 1.016 5.679 12.552 1.00 89.75 159 ILE A O 1
ATOM 1259 N N . GLN A 1 160 ? 2.186 6.673 14.202 1.00 83.88 160 GLN A N 1
ATOM 1260 C CA . GLN A 1 160 ? 3.447 6.781 13.471 1.00 83.88 160 GLN A CA 1
ATOM 1261 C C . GLN A 1 160 ? 3.986 5.396 13.086 1.00 83.88 160 GLN A C 1
ATOM 1263 O O . GLN A 1 160 ? 4.359 5.202 11.931 1.00 83.88 160 GLN A O 1
ATOM 1268 N N . SER A 1 161 ? 3.962 4.420 13.999 1.00 84.19 161 SER A N 1
ATOM 1269 C CA . SER A 1 161 ? 4.383 3.040 13.717 1.00 84.19 161 SER A CA 1
ATOM 1270 C C . SER A 1 161 ? 3.540 2.391 12.613 1.00 84.19 161 SER A C 1
ATOM 1272 O O . SER A 1 161 ? 4.075 1.733 11.722 1.00 84.19 161 SER A O 1
ATOM 1274 N N . LEU A 1 162 ? 2.223 2.632 12.594 1.00 88.38 162 LEU A N 1
ATOM 1275 C CA . LEU A 1 162 ? 1.347 2.153 11.517 1.00 88.38 162 LEU A CA 1
ATOM 1276 C C . LEU A 1 162 ? 1.673 2.786 10.158 1.00 88.38 162 LEU A C 1
ATOM 1278 O O . LEU A 1 162 ? 1.671 2.089 9.143 1.00 88.38 162 LEU A O 1
ATOM 1282 N N . VAL A 1 163 ? 1.966 4.089 10.130 1.00 82.81 163 VAL A N 1
ATOM 1283 C CA . VAL A 1 163 ? 2.409 4.783 8.908 1.00 82.81 163 VAL A CA 1
ATOM 1284 C C . VAL A 1 163 ? 3.744 4.210 8.436 1.00 82.81 163 VAL A C 1
ATOM 1286 O O . VAL A 1 163 ? 3.874 3.826 7.275 1.00 82.81 163 VAL A O 1
ATOM 1289 N N . GLN A 1 164 ? 4.697 4.053 9.355 1.00 77.75 164 GLN A N 1
ATOM 1290 C CA . GLN A 1 164 ? 6.009 3.493 9.063 1.00 77.75 164 GLN A CA 1
ATOM 1291 C C . GLN A 1 164 ? 5.915 2.051 8.547 1.00 77.75 164 GLN A C 1
ATOM 1293 O O . GLN A 1 164 ? 6.698 1.671 7.680 1.00 77.75 164 GLN A O 1
ATOM 1298 N N . LEU A 1 165 ? 4.962 1.238 9.019 1.00 83.88 165 LEU A N 1
ATOM 1299 C CA . LEU A 1 165 ? 4.733 -0.108 8.487 1.00 83.88 165 LEU A CA 1
ATOM 1300 C C . LEU A 1 165 ? 4.315 -0.079 7.006 1.00 83.88 165 LEU A C 1
ATOM 1302 O O . LEU A 1 165 ? 4.815 -0.886 6.221 1.00 83.88 165 LEU A O 1
ATOM 1306 N N . ASP A 1 166 ? 3.414 0.824 6.612 1.00 81.19 166 ASP A N 1
ATOM 1307 C CA . ASP A 1 166 ? 2.945 0.943 5.221 1.00 81.19 166 ASP A CA 1
ATOM 1308 C C . ASP A 1 166 ? 4.046 1.502 4.303 1.00 81.19 166 ASP A C 1
ATOM 1310 O O . ASP A 1 166 ? 4.272 0.984 3.204 1.00 81.19 166 ASP A O 1
ATOM 1314 N N . GLU A 1 167 ? 4.805 2.488 4.790 1.00 73.56 167 GLU A N 1
ATOM 1315 C CA . GLU A 1 167 ? 6.007 2.995 4.120 1.00 73.56 167 GLU A CA 1
ATOM 1316 C C . GLU A 1 167 ? 7.036 1.879 3.936 1.00 73.56 167 GLU A C 1
ATOM 1318 O O . GLU A 1 167 ? 7.486 1.639 2.820 1.00 73.56 167 GLU A O 1
ATOM 1323 N N . THR A 1 168 ? 7.335 1.123 4.993 1.00 70.19 168 THR A N 1
ATOM 1324 C CA . THR A 1 168 ? 8.299 0.015 4.962 1.00 70.19 168 THR A CA 1
ATOM 1325 C C . THR A 1 168 ? 7.868 -1.094 4.002 1.00 70.19 168 THR A C 1
ATOM 1327 O O . THR A 1 168 ? 8.692 -1.619 3.253 1.00 70.19 168 THR A O 1
ATOM 1330 N N . LYS A 1 169 ? 6.580 -1.451 3.967 1.00 72.62 169 LYS A N 1
ATOM 1331 C CA . LYS A 1 169 ? 6.043 -2.407 2.983 1.00 72.62 169 LYS A CA 1
ATOM 1332 C C . LYS A 1 169 ? 6.201 -1.897 1.552 1.00 72.62 169 LYS A C 1
ATOM 1334 O O . LYS A 1 169 ? 6.612 -2.646 0.674 1.00 72.62 169 LYS A O 1
ATOM 1339 N N . THR A 1 170 ? 5.922 -0.619 1.317 1.00 66.88 170 THR A N 1
ATOM 1340 C CA . THR A 1 170 ? 6.085 0.002 -0.007 1.00 66.88 170 THR A CA 1
ATOM 1341 C C . THR A 1 170 ? 7.558 0.055 -0.420 1.00 66.88 170 THR A C 1
ATOM 1343 O O . THR A 1 170 ? 7.907 -0.205 -1.571 1.00 66.88 170 THR A O 1
ATOM 1346 N N . MET A 1 171 ? 8.430 0.353 0.537 1.00 60.72 171 MET A N 1
ATOM 1347 C CA . MET A 1 171 ? 9.878 0.418 0.386 1.00 60.72 171 MET A CA 1
ATOM 1348 C C . MET A 1 171 ? 10.470 -0.965 0.067 1.00 60.72 171 MET A C 1
ATOM 1350 O O . MET A 1 171 ? 11.179 -1.121 -0.920 1.00 60.72 171 MET A O 1
ATOM 1354 N N . THR A 1 172 ? 10.129 -1.999 0.836 1.00 59.91 172 THR A N 1
ATOM 1355 C CA . THR A 1 172 ? 10.611 -3.382 0.623 1.00 59.91 172 THR A CA 1
ATOM 1356 C C . THR A 1 172 ? 10.101 -4.028 -0.661 1.00 59.91 172 THR A C 1
ATOM 1358 O O . THR A 1 172 ? 10.747 -4.930 -1.180 1.00 59.91 172 THR A O 1
ATOM 1361 N N . GLN A 1 173 ? 8.985 -3.565 -1.223 1.00 54.06 173 GLN A N 1
ATOM 1362 C CA . GLN A 1 173 ? 8.492 -4.037 -2.521 1.00 54.06 173 GLN A CA 1
ATOM 1363 C C . GLN A 1 173 ? 9.321 -3.528 -3.710 1.00 54.06 173 GLN A C 1
ATOM 1365 O O . GLN A 1 173 ? 9.125 -3.995 -4.829 1.00 54.06 173 GLN A O 1
ATOM 1370 N N . ASN A 1 174 ? 10.251 -2.592 -3.502 1.00 51.25 174 ASN A N 1
ATOM 1371 C CA . ASN A 1 174 ? 10.955 -1.915 -4.582 1.00 51.25 174 ASN A CA 1
ATOM 1372 C C . ASN A 1 174 ? 12.477 -1.924 -4.362 1.00 51.25 174 ASN A C 1
ATOM 1374 O O . ASN A 1 174 ? 12.996 -1.145 -3.569 1.00 51.25 174 ASN A O 1
ATOM 1378 N N . ILE A 1 175 ? 13.226 -2.726 -5.134 1.00 52.75 175 ILE A N 1
ATOM 1379 C CA . ILE A 1 175 ? 14.612 -2.343 -5.447 1.00 52.75 175 ILE A CA 1
ATOM 1380 C C . ILE A 1 175 ? 14.545 -1.275 -6.536 1.00 52.75 175 ILE A C 1
ATOM 1382 O O . ILE A 1 175 ? 14.184 -1.550 -7.685 1.00 52.75 175 ILE A O 1
ATOM 1386 N N . ASP A 1 176 ? 14.905 -0.048 -6.174 1.00 55.19 176 ASP A N 1
ATOM 1387 C CA . ASP A 1 176 ? 15.105 1.009 -7.152 1.00 55.19 176 ASP A CA 1
ATOM 1388 C C . ASP A 1 176 ? 16.392 0.724 -7.929 1.00 55.19 176 ASP A C 1
ATOM 1390 O O . ASP A 1 176 ? 17.444 0.451 -7.360 1.00 55.19 176 ASP A O 1
ATOM 1394 N N . PHE A 1 177 ? 16.333 0.794 -9.251 1.00 55.69 177 PHE A N 1
ATOM 1395 C CA . PHE A 1 177 ? 17.518 0.965 -10.081 1.00 55.69 177 PHE A CA 1
ATOM 1396 C C . PHE A 1 177 ? 17.439 2.358 -10.707 1.00 55.69 177 PHE A C 1
ATOM 1398 O O . PHE A 1 177 ? 16.361 2.851 -11.036 1.00 55.69 177 PHE A O 1
ATOM 1405 N N . GLN A 1 178 ? 18.583 3.013 -10.849 1.00 56.81 178 GLN A N 1
ATOM 1406 C CA . GLN A 1 178 ? 18.709 4.338 -11.444 1.00 56.81 178 GLN A CA 1
ATOM 1407 C C . GLN A 1 178 ? 19.488 4.226 -12.754 1.00 56.81 178 GLN A C 1
ATOM 1409 O O . GLN A 1 178 ? 20.455 3.467 -12.860 1.00 56.81 178 GLN A O 1
ATOM 1414 N N . ILE A 1 179 ? 19.069 4.986 -13.765 1.00 57.53 179 ILE A N 1
ATOM 1415 C CA . ILE A 1 179 ? 19.752 5.062 -15.060 1.00 57.53 179 ILE A CA 1
ATOM 1416 C C . ILE A 1 179 ? 20.389 6.457 -15.164 1.00 57.53 179 ILE A C 1
ATOM 1418 O O . ILE A 1 179 ? 19.658 7.442 -15.247 1.00 57.53 179 ILE A O 1
ATOM 1422 N N . CYS A 1 180 ? 21.735 6.564 -15.166 1.00 58.00 180 CYS A N 1
ATOM 1423 C CA . CYS A 1 180 ? 22.415 7.853 -15.443 1.00 58.00 180 CYS A CA 1
ATOM 1424 C C . CYS A 1 180 ? 21.966 8.333 -16.822 1.00 58.00 180 CYS A C 1
ATOM 1426 O O . CYS A 1 180 ? 21.764 7.534 -17.735 1.00 58.00 180 CYS A O 1
ATOM 1428 N N . THR A 1 181 ? 21.943 9.646 -17.035 1.00 60.78 181 THR A N 1
ATOM 1429 C CA . THR A 1 181 ? 21.786 10.238 -18.373 1.00 60.78 181 THR A CA 1
ATOM 1430 C C . THR A 1 181 ? 22.821 9.728 -19.388 1.00 60.78 181 THR A C 1
ATOM 1432 O O . THR A 1 181 ? 22.606 9.843 -20.587 1.00 60.78 181 THR A O 1
ATOM 1435 N N . CYS A 1 182 ? 23.946 9.157 -18.936 1.00 60.69 182 CYS A N 1
ATOM 1436 C CA . CYS A 1 182 ? 24.920 8.480 -19.798 1.00 60.69 182 CYS A CA 1
ATOM 1437 C C . CYS A 1 182 ? 24.512 7.052 -20.217 1.00 60.69 182 CYS A C 1
ATOM 1439 O O . CYS A 1 182 ? 25.278 6.380 -20.899 1.00 60.69 182 CYS A O 1
ATOM 1441 N N . GLY A 1 183 ? 23.347 6.564 -19.780 1.00 54.00 183 GLY A N 1
ATOM 1442 C CA . GLY A 1 183 ? 22.834 5.220 -20.050 1.00 54.00 183 GLY A CA 1
ATOM 1443 C C . GLY A 1 183 ? 23.341 4.127 -19.103 1.00 54.00 183 GLY A C 1
ATOM 1444 O O . GLY A 1 183 ? 22.986 2.965 -19.280 1.00 54.00 183 GLY A O 1
ATOM 1445 N N . ALA A 1 184 ? 24.161 4.461 -18.100 1.00 58.31 184 ALA A N 1
ATOM 1446 C CA . ALA A 1 184 ? 24.658 3.479 -17.138 1.00 58.31 184 ALA A CA 1
ATOM 1447 C C . ALA A 1 184 ? 23.585 3.100 -16.105 1.00 58.31 184 ALA A C 1
ATOM 1449 O O . ALA A 1 184 ? 22.994 3.974 -15.471 1.00 58.31 184 ALA A O 1
ATOM 1450 N N . PHE A 1 185 ? 23.386 1.795 -15.928 1.00 59.66 185 PHE A N 1
ATOM 1451 C CA . PHE A 1 185 ? 22.451 1.198 -14.977 1.00 59.66 185 PHE A CA 1
ATOM 1452 C C . PHE A 1 185 ? 23.124 0.990 -13.614 1.00 59.66 185 PHE A C 1
ATOM 1454 O O . PHE A 1 185 ? 24.202 0.397 -13.551 1.00 59.66 185 PHE A O 1
ATOM 1461 N N . SER A 1 186 ? 22.486 1.441 -12.534 1.00 58.47 186 SER A N 1
ATOM 1462 C CA . SER A 1 186 ? 22.909 1.185 -11.151 1.00 58.47 186 SER A CA 1
ATOM 1463 C C . SER A 1 186 ? 21.745 0.630 -10.343 1.00 58.47 186 SER A C 1
ATOM 1465 O O . SER A 1 186 ? 20.630 1.130 -10.452 1.00 58.47 186 SER A O 1
ATOM 1467 N N . ILE A 1 187 ? 22.001 -0.380 -9.515 1.00 59.44 187 ILE A N 1
ATOM 1468 C CA . ILE A 1 187 ? 21.035 -0.849 -8.518 1.00 59.44 187 ILE A CA 1
ATOM 1469 C C . ILE A 1 187 ? 21.185 0.055 -7.293 1.00 59.44 187 ILE A C 1
ATOM 1471 O O . ILE A 1 187 ? 22.262 0.110 -6.698 1.00 59.44 187 ILE A O 1
ATOM 1475 N N . ASN A 1 188 ? 20.117 0.748 -6.903 1.00 58.28 188 ASN A N 1
ATOM 1476 C CA . ASN A 1 188 ? 20.076 1.494 -5.654 1.00 58.28 188 ASN A CA 1
ATOM 1477 C C . ASN A 1 188 ? 19.839 0.518 -4.497 1.00 58.28 188 ASN A C 1
ATOM 1479 O O . ASN A 1 188 ? 18.729 0.342 -4.002 1.00 58.28 188 ASN A O 1
ATOM 1483 N N . SER A 1 189 ? 20.923 -0.126 -4.067 1.00 49.94 189 SER A N 1
ATOM 1484 C CA . SER A 1 189 ? 20.959 -0.994 -2.886 1.00 49.94 189 SER A CA 1
ATOM 1485 C C . SER A 1 189 ? 20.672 -0.254 -1.575 1.00 49.94 189 SER A C 1
ATOM 1487 O O . SER A 1 189 ? 20.455 -0.891 -0.551 1.00 49.94 189 SER A O 1
ATOM 1489 N N . THR A 1 190 ? 20.681 1.080 -1.597 1.00 50.78 190 THR A N 1
ATOM 1490 C CA . THR A 1 190 ? 20.600 1.959 -0.424 1.00 50.78 190 THR A CA 1
ATOM 1491 C C . THR A 1 190 ? 19.304 2.766 -0.360 1.00 50.78 190 THR A C 1
ATOM 1493 O O . THR A 1 190 ? 19.288 3.778 0.330 1.00 50.78 190 THR A O 1
ATOM 1496 N N . MET A 1 191 ? 18.265 2.354 -1.104 1.00 52.22 191 MET A N 1
ATOM 1497 C CA . MET A 1 191 ? 16.879 2.856 -1.045 1.00 52.22 191 MET A CA 1
ATOM 1498 C C . MET A 1 191 ? 16.769 4.324 -0.594 1.00 52.22 191 MET A C 1
ATOM 1500 O O . MET A 1 191 ? 16.620 4.608 0.591 1.00 52.22 191 MET A O 1
ATOM 1504 N N . HIS A 1 192 ? 16.835 5.245 -1.563 1.00 44.56 192 HIS A N 1
ATOM 1505 C CA . HIS A 1 192 ? 16.758 6.716 -1.421 1.00 44.56 192 HIS A CA 1
ATOM 1506 C C . HIS A 1 192 ?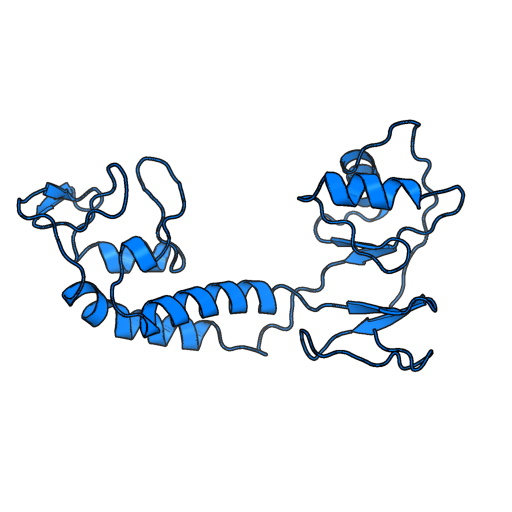 18.069 7.489 -1.185 1.00 44.56 192 HIS A C 1
ATOM 1508 O O . HIS A 1 192 ? 18.053 8.720 -1.268 1.00 44.56 192 HIS A O 1
ATOM 1514 N N . ALA A 1 193 ? 19.224 6.843 -0.989 1.00 48.00 193 ALA A N 1
ATOM 1515 C CA . ALA A 1 193 ? 20.493 7.581 -0.999 1.00 48.00 193 ALA A CA 1
ATOM 1516 C C . ALA A 1 193 ? 20.847 8.067 -2.421 1.00 48.00 193 ALA A C 1
ATOM 1518 O O . ALA A 1 193 ? 20.767 7.296 -3.382 1.00 48.00 193 ALA A O 1
ATOM 1519 N N . LYS A 1 194 ? 21.269 9.338 -2.559 1.00 50.41 194 LYS A N 1
ATOM 1520 C CA . LYS A 1 194 ? 21.860 9.863 -3.804 1.00 50.41 194 LYS A CA 1
ATOM 1521 C C . LYS A 1 194 ? 23.101 9.043 -4.140 1.00 50.41 194 LYS A C 1
ATOM 1523 O O . LYS A 1 194 ? 24.089 9.096 -3.408 1.00 50.41 194 LYS A O 1
ATOM 1528 N N . GLN A 1 195 ? 23.068 8.318 -5.250 1.00 55.75 195 GLN A N 1
ATOM 1529 C CA . GLN A 1 195 ? 24.222 7.561 -5.718 1.00 55.75 195 GLN A CA 1
ATOM 1530 C C . GLN A 1 195 ? 25.015 8.393 -6.727 1.00 55.75 195 GLN A C 1
ATOM 1532 O O . GLN A 1 195 ? 24.469 9.239 -7.431 1.00 55.75 195 GLN A O 1
ATOM 1537 N N . ARG A 1 196 ? 26.330 8.180 -6.809 1.00 57.69 196 ARG A N 1
ATOM 1538 C CA . ARG A 1 196 ? 27.096 8.628 -7.976 1.00 57.69 196 ARG A CA 1
ATOM 1539 C C . ARG A 1 196 ? 27.105 7.506 -8.990 1.00 57.69 196 ARG A C 1
ATOM 1541 O O . ARG A 1 196 ? 27.321 6.349 -8.647 1.00 57.69 196 ARG A O 1
ATOM 1548 N N . CYS A 1 197 ? 26.896 7.843 -10.251 1.00 61.94 197 CYS A N 1
ATOM 1549 C CA . CYS A 1 197 ? 27.052 6.869 -11.310 1.00 61.94 197 CYS A CA 1
ATOM 1550 C C . CYS A 1 197 ? 28.516 6.431 -11.403 1.00 61.94 197 CYS A C 1
ATOM 1552 O O . CYS A 1 197 ? 29.390 7.257 -11.656 1.00 61.94 197 CYS A O 1
ATOM 1554 N N . ASN A 1 198 ? 28.772 5.127 -11.314 1.00 62.91 198 ASN A N 1
ATOM 1555 C CA . ASN A 1 198 ? 30.128 4.578 -11.422 1.00 62.91 198 ASN A CA 1
ATOM 1556 C C . ASN A 1 198 ? 30.812 4.894 -12.765 1.00 62.91 198 ASN A C 1
ATOM 1558 O O . ASN A 1 198 ? 32.036 4.927 -12.832 1.00 62.91 198 ASN A O 1
ATOM 1562 N N . ASN A 1 199 ? 30.033 5.164 -13.819 1.00 68.06 199 ASN A N 1
ATOM 1563 C CA . ASN A 1 199 ? 30.548 5.474 -15.152 1.00 68.06 199 ASN A CA 1
ATOM 1564 C C . ASN A 1 199 ? 30.748 6.985 -15.377 1.00 68.06 199 ASN A C 1
ATOM 1566 O O . ASN A 1 199 ? 31.825 7.428 -15.752 1.00 68.06 199 ASN A O 1
ATOM 1570 N N . CYS A 1 200 ? 29.702 7.790 -15.148 1.00 71.38 200 CYS A N 1
ATOM 1571 C CA . CYS A 1 200 ? 29.704 9.228 -15.453 1.00 71.38 200 CYS A CA 1
ATOM 1572 C C . CYS A 1 200 ? 30.138 10.107 -14.259 1.00 71.38 200 CYS A C 1
ATOM 1574 O O . CYS A 1 200 ? 30.302 11.312 -14.430 1.00 71.38 200 CYS A O 1
ATOM 1576 N N . GLN A 1 201 ? 30.261 9.534 -13.053 1.00 72.75 201 GLN A N 1
ATOM 1577 C CA . GLN A 1 201 ? 30.547 10.200 -11.766 1.00 72.75 201 GLN A CA 1
ATOM 1578 C C . GLN A 1 201 ? 29.582 11.340 -11.380 1.00 72.75 201 GLN A C 1
ATOM 1580 O O . GLN A 1 201 ? 29.765 12.002 -10.357 1.00 72.75 201 GLN A O 1
ATOM 1585 N N . ARG A 1 202 ? 28.517 11.552 -12.163 1.00 65.12 202 ARG A N 1
ATOM 1586 C CA . ARG A 1 202 ? 27.422 12.476 -11.851 1.00 65.12 202 ARG A CA 1
ATOM 1587 C C . ARG A 1 202 ? 26.513 11.869 -10.790 1.00 65.12 202 ARG A C 1
ATOM 1589 O O . ARG A 1 202 ? 26.414 10.647 -10.677 1.00 65.12 202 ARG A O 1
ATOM 1596 N N . TRP A 1 203 ? 25.841 12.739 -10.046 1.00 56.03 203 TRP A N 1
ATOM 1597 C CA . TRP A 1 203 ? 24.755 12.337 -9.162 1.00 56.03 203 TRP A CA 1
ATOM 1598 C C . TRP A 1 203 ? 23.619 11.716 -9.984 1.00 56.03 203 TRP A C 1
ATOM 1600 O O . TRP A 1 203 ? 23.226 12.283 -11.007 1.00 56.03 203 TRP A O 1
ATOM 1610 N N . LEU A 1 204 ? 23.181 10.536 -9.547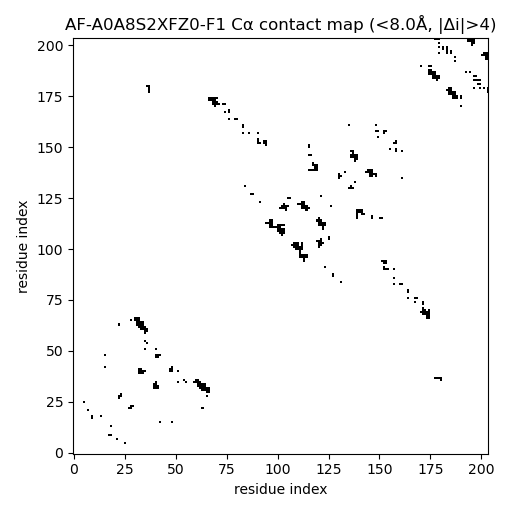 1.00 50.28 204 LEU A N 1
ATOM 1611 C CA . LEU A 1 204 ? 21.984 9.827 -9.987 1.00 50.28 204 LEU A CA 1
ATOM 1612 C C . LEU A 1 204 ? 20.765 10.312 -9.197 1.00 50.28 204 LEU A C 1
ATOM 1614 O O . LEU A 1 204 ? 20.916 10.590 -7.981 1.00 50.28 204 LEU A O 1
#

pLDDT: mean 78.66, std 14.08, range [40.31, 94.06]

Solvent-accessible surface area (backbone atoms only — not comparable to full-atom values): 12568 Å² total; per-residue (Å²): 135,94,79,86,88,78,92,81,86,81,60,89,87,64,53,74,64,57,54,50,51,50,43,34,73,76,67,71,54,89,57,63,47,40,33,48,93,67,40,75,62,56,90,91,37,68,67,60,41,58,57,54,51,74,72,61,54,92,90,58,70,71,45,79,40,72,60,45,72,17,69,88,77,84,65,67,60,65,61,55,50,52,53,52,62,63,48,46,64,64,53,56,69,72,37,74,51,48,96,54,70,38,60,15,78,78,83,64,48,75,34,59,17,36,67,64,48,97,77,28,31,36,26,76,82,55,40,58,60,52,30,56,79,44,74,73,41,52,61,26,83,74,77,67,44,80,44,64,56,74,72,54,52,83,56,66,68,62,44,48,52,53,52,49,50,55,51,47,54,58,50,45,55,46,47,49,64,48,51,35,88,86,71,50,79,42,76,41,87,62,75,88,63,80,43,62,34,92,84,79,66,44,81,84

Secondary structure (DSSP, 8-state):
---------PPTT--HHHHHHHHHHHH--SSEEEEETTEEE-TT-HHHHHHHHTT--TTPPEEEEEPBPP-TTSS-HHHHHHHHHHHHHHHHHHSPPPSS-EE-TTT--EE-EEE-SSS-EEETTTHHHHHHHTTT-EE-TTT--EE-GGGT---HHHHHHHHHHHHHHHHHT-BEEEE-TTS-EEEETTTT--PBPTTT-SB-

Radius of gyration: 23.28 Å; Cα contacts (8 Å, |Δi|>4): 252; chains: 1; bounding box: 56×27×60 Å